Protein AF-A0A2E6TYJ3-F1 (afdb_monomer_lite)

Sequence (213 aa):
MNKKILSIDIDYCLDTHDMVEVFDLFIKALHGIKDKSRVALAQYHADILDMLNGIDGELDIYNVDLHHDIFYEKEASIAEVRAGIAGSSDWVLWSALNLNLNSYTWIKQPYSEEFSEEMVELFCEAYYKDRSYDIIDARNVLFTSKLAFTHDSEDFCIKQKPSIFVETRLNKEILSIDFDYLFVCLSPEYTPKENYFFYEICKSAYSTHFNIT

Secondary structure (DSSP, 8-state):
-PEEEEEEEGGG--SHHHHHHHHHHHHHHHHH---GGGEEEESSGGGHHHHHTT--SEEEEEEESSS--S--TTT--HHHHHTTB--TTTHHHHHHHHSEEEEEEEE--TTSPP--HHHHHHHHHHHHS-GGG----HHHHTTS-S-B----TT------PPEEEEESS--HHHHT---SEEEEE--TTTS-GGGHHHHHHHHHHHHHHTT--

Foldseek 3Di:
DAAEEEEEELLLDPDPVSLVLVVLLLLLQLLLEDDLLQEAEEAFQLVVLVNLVPDPDEYAYEYRDLAQLCDDPVPDDLLCLLQQQGGRNRVVVNCLFQHRYAAYEYAHAPNRDDDDVVSVVVSVCSVVDDPVSVDPPPVVSPPDGDTRDDDDPVRRDSPDDHHYHYHNHDDVVSSVDRHHHYYYHHNVVSHDPVSVVSSVVSVVSSCVSNVPD

pLDDT: mean 82.18, std 18.87, range [35.56, 98.69]

Radius of gyration: 17.13 Å; chains: 1; bounding box: 34×40×50 Å

Structure (mmCIF, N/CA/C/O backbone):
data_AF-A0A2E6TYJ3-F1
#
_entry.id   AF-A0A2E6TYJ3-F1
#
loop_
_atom_site.group_PDB
_atom_site.id
_atom_site.type_symbol
_atom_site.label_atom_id
_atom_site.label_alt_id
_atom_site.label_comp_id
_atom_site.label_asym_id
_atom_site.label_entity_id
_atom_site.label_seq_id
_atom_site.pdbx_PDB_ins_code
_atom_site.Cartn_x
_atom_site.Cartn_y
_atom_site.Cartn_z
_atom_site.occupancy
_atom_site.B_iso_or_equiv
_atom_site.auth_seq_id
_atom_site.auth_comp_id
_atom_site.auth_asym_id
_atom_site.auth_atom_id
_atom_site.pdbx_PDB_model_num
ATOM 1 N N . MET A 1 1 ? -15.677 11.957 -7.123 1.00 78.31 1 MET A N 1
ATOM 2 C CA . MET A 1 1 ? -14.675 12.232 -6.075 1.00 78.31 1 MET A CA 1
ATOM 3 C C . MET A 1 1 ? -13.884 10.957 -5.934 1.00 78.31 1 MET A C 1
ATOM 5 O O . MET A 1 1 ? -14.513 9.911 -5.792 1.00 78.31 1 MET A O 1
ATOM 9 N N . ASN A 1 2 ? -12.572 11.055 -6.074 1.00 91.44 2 ASN A N 1
ATOM 10 C CA . ASN A 1 2 ? -11.684 9.903 -6.130 1.00 91.44 2 ASN A CA 1
ATOM 11 C C . ASN A 1 2 ? -11.638 9.233 -4.761 1.00 91.44 2 ASN A C 1
ATOM 13 O O . ASN A 1 2 ? -11.753 9.911 -3.737 1.00 91.44 2 ASN A O 1
ATOM 17 N N . LYS A 1 3 ? -11.518 7.909 -4.760 1.00 96.69 3 LYS A N 1
ATOM 18 C CA . LYS A 1 3 ? -11.332 7.110 -3.556 1.00 96.69 3 LYS A CA 1
ATOM 19 C C . LYS A 1 3 ? -9.869 7.155 -3.175 1.00 96.69 3 LYS A C 1
ATOM 21 O O . LYS A 1 3 ? -9.025 6.823 -4.000 1.00 96.69 3 LYS A O 1
ATOM 26 N N . LYS A 1 4 ? -9.578 7.565 -1.945 1.00 98.19 4 LYS A N 1
ATOM 27 C CA . LYS A 1 4 ? -8.208 7.660 -1.439 1.00 98.19 4 LYS A CA 1
ATOM 28 C C . LYS A 1 4 ? -7.856 6.410 -0.655 1.00 98.19 4 LYS A C 1
ATOM 30 O O . LYS A 1 4 ? -8.502 6.113 0.353 1.00 98.19 4 LYS A O 1
ATOM 35 N N . ILE A 1 5 ? -6.839 5.698 -1.112 1.00 98.38 5 ILE A N 1
ATOM 36 C CA . ILE A 1 5 ? -6.380 4.445 -0.524 1.00 98.38 5 ILE A CA 1
ATOM 37 C C . ILE A 1 5 ? -5.003 4.671 0.075 1.00 98.38 5 ILE A C 1
ATOM 39 O O . ILE A 1 5 ? -4.100 5.136 -0.617 1.00 98.38 5 ILE A O 1
ATOM 43 N N . LEU A 1 6 ? -4.853 4.334 1.352 1.00 98.62 6 LEU A N 1
ATOM 44 C CA . LEU A 1 6 ? -3.555 4.256 2.005 1.00 98.62 6 LEU A CA 1
ATOM 45 C C . LEU A 1 6 ? -3.118 2.791 2.078 1.00 98.62 6 LEU A C 1
ATOM 47 O O . LEU A 1 6 ? -3.811 1.988 2.696 1.00 98.62 6 LEU A O 1
ATOM 51 N N . SER A 1 7 ? -1.982 2.469 1.468 1.00 98.50 7 SER A N 1
ATOM 52 C CA . SER A 1 7 ? -1.254 1.212 1.639 1.00 98.50 7 SER A CA 1
ATOM 53 C C . SER A 1 7 ? -0.025 1.464 2.508 1.00 98.50 7 SER A C 1
ATOM 55 O O . SER A 1 7 ? 0.666 2.470 2.326 1.00 98.50 7 SER A O 1
ATOM 57 N N . ILE A 1 8 ? 0.214 0.592 3.483 1.00 98.50 8 ILE A N 1
ATOM 58 C CA . ILE A 1 8 ? 1.376 0.636 4.373 1.00 98.50 8 ILE A CA 1
ATOM 59 C C . ILE A 1 8 ? 2.032 -0.741 4.366 1.00 98.50 8 ILE A C 1
ATOM 61 O O . ILE A 1 8 ? 1.420 -1.695 4.856 1.00 98.50 8 ILE A O 1
ATOM 65 N N . ASP A 1 9 ? 3.2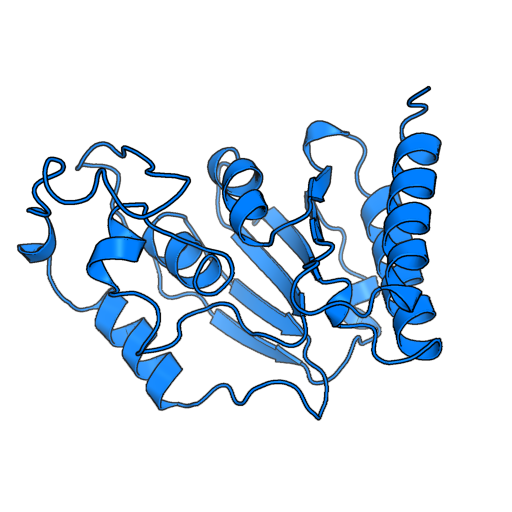79 -0.824 3.914 1.00 97.44 9 ASP A N 1
ATOM 66 C CA . ASP A 1 9 ? 4.149 -1.948 4.243 1.00 97.44 9 ASP A CA 1
ATOM 67 C C . ASP A 1 9 ? 4.846 -1.690 5.581 1.00 97.44 9 ASP A C 1
ATOM 69 O O . ASP A 1 9 ? 5.370 -0.608 5.857 1.00 97.44 9 ASP A O 1
ATOM 73 N N . ILE A 1 10 ? 4.834 -2.689 6.454 1.00 96.94 10 ILE A N 1
ATOM 74 C CA . ILE A 1 10 ? 5.551 -2.655 7.725 1.00 96.94 10 ILE A CA 1
ATOM 75 C C . ILE A 1 10 ? 7.069 -2.740 7.510 1.00 96.94 10 ILE A C 1
ATOM 77 O O . ILE A 1 10 ? 7.816 -2.242 8.360 1.00 96.94 10 ILE A O 1
ATOM 81 N N . ASP A 1 11 ? 7.531 -3.300 6.390 1.00 94.62 11 ASP A N 1
ATOM 82 C CA . ASP A 1 11 ? 8.955 -3.357 6.049 1.00 94.62 11 ASP A CA 1
ATOM 83 C C . ASP A 1 11 ? 9.581 -1.957 5.851 1.00 94.62 11 ASP A C 1
ATOM 85 O O . ASP A 1 11 ? 10.772 -1.778 6.112 1.00 94.62 11 ASP A O 1
ATOM 89 N N . TYR A 1 12 ? 8.758 -0.940 5.552 1.00 95.81 12 TYR A N 1
ATOM 90 C CA . TYR A 1 12 ? 9.123 0.479 5.525 1.00 95.81 12 TYR A CA 1
ATOM 91 C C . TYR A 1 12 ? 9.765 0.944 6.833 1.00 95.81 12 TYR A C 1
ATOM 93 O O . TYR A 1 12 ? 10.547 1.892 6.838 1.00 95.81 12 TYR A O 1
ATOM 101 N N . CYS A 1 13 ? 9.438 0.316 7.963 1.00 95.19 13 CYS A N 1
ATOM 102 C CA . CYS A 1 13 ? 9.929 0.728 9.270 1.00 95.19 13 CYS A CA 1
ATOM 103 C C . CYS A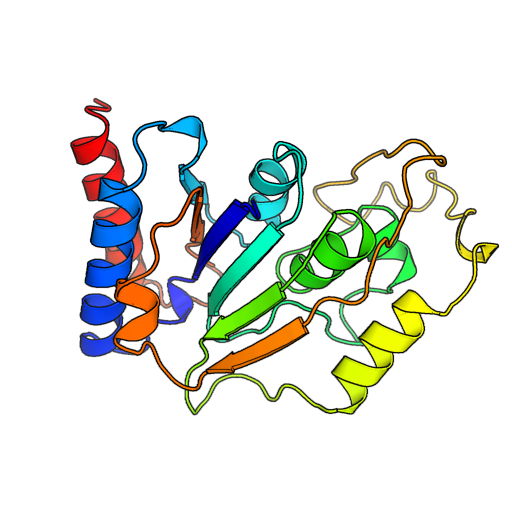 1 13 ? 11.329 0.163 9.554 1.00 95.19 13 CYS A C 1
ATOM 105 O O . CYS A 1 13 ? 11.467 -0.925 10.123 1.00 95.19 13 CYS A O 1
ATOM 107 N N . LEU A 1 14 ? 12.372 0.930 9.218 1.00 92.62 14 LEU A N 1
ATOM 108 C CA . LEU A 1 14 ? 13.768 0.531 9.432 1.00 92.62 14 LEU A CA 1
ATOM 109 C C . LEU A 1 14 ? 14.247 0.790 10.864 1.00 92.62 14 LEU A C 1
ATOM 111 O O . LEU A 1 14 ? 15.159 0.115 11.350 1.00 92.62 14 LEU A O 1
ATOM 115 N N . ASP A 1 15 ? 13.630 1.748 11.556 1.00 93.94 15 ASP A N 1
ATOM 116 C CA . ASP A 1 15 ? 13.901 2.029 12.959 1.00 93.94 15 ASP A CA 1
ATOM 117 C C . ASP A 1 15 ? 12.640 2.407 13.762 1.00 93.94 15 ASP A C 1
ATOM 119 O O . ASP A 1 15 ? 11.511 2.447 13.270 1.00 93.94 15 ASP A O 1
ATOM 123 N N . THR A 1 16 ? 12.822 2.665 15.059 1.00 95.19 16 THR A N 1
ATOM 124 C CA . THR A 1 16 ? 11.717 3.010 15.966 1.00 95.19 16 THR A CA 1
ATOM 125 C C . THR A 1 16 ? 11.052 4.347 15.647 1.00 95.19 16 THR A C 1
ATOM 127 O O . THR A 1 16 ? 9.901 4.558 16.022 1.00 95.19 16 THR A O 1
ATOM 130 N N . HIS A 1 17 ? 11.774 5.280 15.030 1.00 94.88 17 HIS A N 1
ATOM 131 C CA . HIS A 1 17 ? 11.219 6.568 14.644 1.00 94.88 17 HIS A CA 1
ATOM 132 C C . HIS A 1 17 ? 10.239 6.391 13.486 1.00 94.88 17 HIS A C 1
ATOM 134 O O . HIS A 1 17 ? 9.133 6.927 13.571 1.00 94.88 17 HIS A O 1
ATOM 140 N N . ASP A 1 18 ? 10.594 5.565 12.500 1.00 94.94 18 ASP A N 1
ATOM 141 C CA . ASP A 1 18 ? 9.699 5.190 11.403 1.00 94.94 18 ASP A CA 1
ATOM 142 C C . ASP A 1 18 ? 8.434 4.508 11.931 1.00 94.94 18 ASP A C 1
ATOM 144 O O . ASP A 1 18 ? 7.327 4.903 11.574 1.00 94.94 18 ASP A O 1
ATOM 148 N N . MET A 1 19 ? 8.580 3.557 12.865 1.00 97.12 19 MET A N 1
ATOM 149 C CA . MET A 1 19 ? 7.434 2.885 13.495 1.00 97.12 19 MET A CA 1
ATOM 150 C C . MET A 1 19 ? 6.471 3.879 14.150 1.00 97.12 19 MET A C 1
ATOM 152 O O . MET A 1 19 ? 5.258 3.731 14.039 1.00 97.12 19 MET A O 1
ATOM 156 N N . VAL A 1 20 ? 6.986 4.905 14.836 1.00 96.50 20 VAL A N 1
ATOM 157 C CA . VAL A 1 20 ? 6.142 5.928 15.474 1.00 96.50 20 VAL A CA 1
ATOM 158 C C . VAL A 1 20 ? 5.420 6.783 14.431 1.00 96.50 20 VAL A C 1
ATOM 160 O O . VAL A 1 20 ? 4.229 7.042 14.594 1.00 96.50 20 VAL A O 1
ATOM 163 N N . GLU A 1 21 ? 6.106 7.207 13.366 1.00 95.75 21 GLU A N 1
ATOM 164 C CA . GLU A 1 21 ? 5.506 8.015 12.294 1.00 95.75 21 GLU A CA 1
ATOM 165 C C . GLU A 1 21 ? 4.433 7.232 11.523 1.00 95.75 21 GLU A C 1
ATOM 167 O O . GLU A 1 21 ? 3.323 7.730 11.320 1.00 95.75 21 GLU A O 1
ATOM 172 N N . VAL A 1 22 ? 4.730 5.983 11.158 1.00 97.50 22 VAL A N 1
ATOM 173 C CA . VAL A 1 22 ? 3.789 5.081 10.484 1.00 97.50 22 VAL A CA 1
ATOM 174 C C . VAL A 1 22 ? 2.600 4.762 11.385 1.00 97.50 22 VAL A C 1
ATOM 176 O O . VAL A 1 22 ? 1.463 4.761 10.915 1.00 97.50 22 VAL A O 1
ATOM 179 N N . PHE A 1 23 ? 2.818 4.547 12.685 1.00 97.88 23 PHE A N 1
ATOM 180 C CA . PHE A 1 23 ? 1.722 4.280 13.614 1.00 97.88 23 PHE A CA 1
ATOM 181 C C . PHE A 1 23 ? 0.790 5.484 13.787 1.00 97.88 23 PHE A C 1
ATOM 183 O O . PHE A 1 23 ? -0.426 5.304 13.840 1.00 97.88 23 PHE A O 1
ATOM 190 N N . ASP A 1 24 ? 1.328 6.706 13.847 1.00 96.81 24 ASP A N 1
ATOM 191 C CA . ASP A 1 24 ? 0.511 7.925 13.910 1.00 96.81 24 ASP A CA 1
ATOM 192 C C . ASP A 1 24 ? -0.362 8.072 12.655 1.00 96.81 24 ASP A C 1
ATOM 194 O O . ASP A 1 24 ? -1.575 8.285 12.755 1.00 96.81 24 ASP A O 1
ATOM 198 N N . LEU A 1 25 ? 0.226 7.859 11.471 1.00 98.12 25 LEU A N 1
ATOM 199 C CA . LEU A 1 25 ? -0.511 7.841 10.208 1.00 98.12 25 LEU A CA 1
ATOM 200 C C . LEU A 1 25 ? -1.597 6.755 10.199 1.00 98.12 25 LEU A C 1
ATOM 202 O O . LEU A 1 25 ? -2.751 7.047 9.878 1.00 98.12 25 LEU A O 1
ATOM 206 N N . PHE A 1 26 ? -1.248 5.526 10.588 1.00 98.44 26 PHE A N 1
ATOM 207 C CA . PHE A 1 26 ? -2.169 4.395 10.666 1.00 98.44 26 PHE A CA 1
ATOM 208 C C . PHE A 1 26 ? -3.363 4.704 11.576 1.00 98.44 26 PHE A C 1
ATOM 210 O O . PHE A 1 26 ? -4.507 4.572 11.146 1.00 98.44 26 PHE A O 1
ATOM 217 N N . ILE A 1 27 ? -3.124 5.163 12.809 1.00 98.00 27 ILE A N 1
ATOM 218 C CA . ILE A 1 27 ? -4.194 5.489 13.764 1.00 98.00 27 ILE A CA 1
ATOM 219 C C . ILE A 1 27 ? -5.074 6.618 13.233 1.00 98.00 27 ILE A C 1
ATOM 221 O O . ILE A 1 27 ? -6.301 6.570 13.367 1.00 98.00 27 ILE A O 1
ATOM 225 N N . LYS A 1 28 ? -4.474 7.629 12.603 1.00 96.81 28 LYS A N 1
ATOM 226 C CA . LYS A 1 28 ? -5.225 8.735 12.017 1.00 96.81 28 LYS A CA 1
ATOM 227 C C . LYS A 1 28 ? -6.141 8.271 10.884 1.00 96.81 28 LYS A C 1
ATOM 229 O O . LYS A 1 28 ? -7.329 8.599 10.906 1.00 96.81 28 LYS A O 1
ATOM 234 N N . ALA A 1 29 ? -5.616 7.484 9.945 1.00 98.12 29 ALA A N 1
ATOM 235 C CA . ALA A 1 29 ? -6.394 6.910 8.851 1.00 98.12 29 ALA A CA 1
ATOM 236 C C . ALA A 1 29 ? -7.505 5.988 9.382 1.00 98.12 29 ALA A C 1
ATOM 238 O O . ALA A 1 29 ? -8.675 6.153 9.033 1.00 98.12 29 ALA A O 1
ATOM 239 N N . LEU A 1 30 ? -7.166 5.087 10.310 1.00 98.12 30 LEU A N 1
ATOM 240 C CA . LEU A 1 30 ? -8.100 4.158 10.943 1.00 98.12 30 LEU A CA 1
ATOM 241 C C . LEU A 1 30 ? -9.269 4.889 11.618 1.00 98.12 30 LEU A C 1
ATOM 243 O O . LEU A 1 30 ? -10.424 4.518 11.422 1.00 98.12 30 LEU A O 1
ATOM 247 N N . HIS A 1 31 ? -9.003 5.961 12.372 1.00 96.31 31 HIS A N 1
ATOM 248 C CA . HIS A 1 31 ? -10.052 6.752 13.023 1.00 96.31 31 HIS A CA 1
ATOM 249 C C . HIS A 1 31 ? -10.993 7.459 12.035 1.00 96.31 31 HIS A C 1
ATOM 251 O O . HIS A 1 31 ? -12.177 7.656 12.356 1.00 96.31 31 HIS A O 1
ATOM 257 N N . GLY A 1 32 ? -10.488 7.838 10.858 1.00 96.12 32 GLY A N 1
ATOM 258 C CA . GLY A 1 32 ? -11.284 8.403 9.767 1.00 96.12 32 GLY A CA 1
ATOM 259 C C . GLY A 1 32 ? -12.267 7.393 9.169 1.00 96.12 32 GLY A C 1
ATOM 260 O O . GLY A 1 32 ? -13.394 7.754 8.822 1.00 96.12 32 GLY A O 1
ATOM 261 N N . ILE A 1 33 ? -11.898 6.111 9.149 1.00 97.31 33 ILE A N 1
ATOM 262 C CA . ILE A 1 33 ? -12.683 5.038 8.537 1.00 97.31 33 ILE A CA 1
ATOM 263 C C . ILE A 1 33 ? -13.690 4.453 9.542 1.00 97.31 33 ILE A C 1
ATOM 265 O O . ILE A 1 33 ? -13.347 3.983 10.629 1.00 97.31 33 ILE A O 1
ATOM 269 N N . LYS A 1 34 ? -14.980 4.486 9.178 1.00 94.81 34 LYS A N 1
ATOM 270 C CA . LYS A 1 34 ? -16.089 3.986 10.021 1.00 94.81 34 LYS A CA 1
ATOM 271 C C . LYS A 1 34 ? -16.560 2.582 9.667 1.00 94.81 34 LYS A C 1
ATOM 273 O O . LYS A 1 34 ? -17.191 1.929 10.492 1.00 94.81 34 LYS A O 1
ATOM 278 N N . ASP A 1 35 ? -16.275 2.136 8.453 1.00 95.56 35 ASP A N 1
ATOM 279 C CA . ASP A 1 35 ? -16.680 0.832 7.953 1.00 95.56 35 ASP A CA 1
ATOM 280 C C . ASP A 1 35 ? -15.478 -0.111 7.959 1.00 95.56 35 ASP A C 1
ATOM 282 O O . ASP A 1 35 ? -14.507 0.110 7.237 1.00 95.56 35 ASP A O 1
ATOM 286 N N . LYS A 1 36 ? -15.556 -1.172 8.768 1.00 96.00 36 LYS A N 1
ATOM 287 C CA . LYS A 1 36 ? -14.481 -2.161 8.897 1.00 96.00 36 LYS A CA 1
ATOM 288 C C . LYS A 1 36 ? -14.139 -2.857 7.580 1.00 96.00 36 LYS A C 1
ATOM 290 O O . LYS A 1 36 ? -13.019 -3.317 7.429 1.00 96.00 36 LYS A O 1
ATOM 295 N N . SER A 1 37 ? -15.081 -2.944 6.634 1.00 95.00 37 SER A N 1
ATOM 296 C CA . SER A 1 37 ? -14.839 -3.581 5.331 1.00 95.00 37 SER A CA 1
ATOM 297 C C . SER A 1 37 ? -13.873 -2.791 4.445 1.00 95.00 37 SER A C 1
ATOM 299 O O . SER A 1 37 ? -13.398 -3.313 3.444 1.00 95.00 37 SER A O 1
ATOM 301 N N . ARG A 1 38 ? -13.555 -1.548 4.828 1.00 97.19 38 ARG A N 1
ATOM 302 C CA . ARG A 1 38 ? -12.604 -0.672 4.134 1.00 97.19 38 ARG A CA 1
ATOM 303 C C . ARG A 1 38 ? -11.206 -0.689 4.742 1.00 97.19 38 ARG A C 1
ATOM 305 O O . ARG A 1 38 ? -10.367 0.124 4.362 1.00 97.19 38 ARG A O 1
ATOM 312 N N . VAL A 1 39 ? -10.978 -1.564 5.719 1.00 98.19 39 VAL A N 1
ATOM 313 C CA . VAL A 1 39 ? -9.672 -1.763 6.336 1.00 98.19 39 VAL A CA 1
ATOM 314 C C . VAL A 1 39 ? -9.271 -3.220 6.166 1.00 98.19 39 VAL A C 1
ATOM 316 O O . VAL A 1 39 ? -9.997 -4.120 6.585 1.00 98.19 39 VAL A O 1
ATOM 319 N N . ALA A 1 40 ? -8.104 -3.446 5.580 1.00 97.50 40 ALA A N 1
ATOM 320 C CA . ALA A 1 40 ? -7.538 -4.767 5.376 1.00 97.50 40 ALA A CA 1
ATOM 321 C C . ALA A 1 40 ? -6.158 -4.850 6.037 1.00 97.50 40 ALA A C 1
ATOM 323 O O . ALA A 1 40 ? -5.317 -3.970 5.877 1.00 97.50 40 ALA A O 1
ATOM 324 N N . LEU A 1 41 ? -5.952 -5.916 6.809 1.00 97.81 41 LEU A N 1
ATOM 325 C CA . LEU A 1 41 ? -4.667 -6.265 7.408 1.00 97.81 41 LEU A CA 1
ATOM 326 C C . LEU A 1 41 ? -4.263 -7.616 6.829 1.00 97.81 41 LEU A C 1
ATOM 328 O O . LEU A 1 41 ? -4.974 -8.605 7.033 1.00 97.81 41 LEU A O 1
ATOM 332 N N . ALA A 1 42 ? -3.157 -7.649 6.099 1.00 96.69 42 ALA A N 1
ATOM 333 C CA . ALA A 1 42 ? -2.752 -8.795 5.306 1.00 96.69 42 ALA A CA 1
ATOM 334 C C . ALA A 1 42 ? -1.280 -9.163 5.516 1.00 96.69 42 ALA A C 1
ATOM 336 O O . ALA A 1 42 ? -0.498 -8.407 6.093 1.00 96.69 42 ALA A O 1
ATOM 337 N N . GLN A 1 43 ? -0.904 -10.370 5.091 1.00 94.81 43 GLN A N 1
ATOM 338 C CA . GLN A 1 43 ? 0.498 -10.787 5.166 1.00 94.81 43 GLN A CA 1
ATOM 339 C C . GLN A 1 43 ? 1.279 -10.392 3.918 1.00 94.81 43 GLN A C 1
ATOM 341 O O . GLN A 1 43 ? 2.466 -10.127 4.050 1.00 94.81 43 GLN A O 1
ATOM 346 N N . TYR A 1 44 ? 0.643 -10.349 2.748 1.00 93.38 44 TYR A N 1
ATOM 347 C CA . TYR A 1 44 ? 1.323 -10.129 1.474 1.00 93.38 44 TYR A CA 1
ATOM 348 C C . TYR A 1 44 ? 0.714 -8.942 0.725 1.00 93.38 44 TYR A C 1
ATOM 350 O O . TYR A 1 44 ? -0.499 -8.748 0.776 1.00 93.38 44 TYR A O 1
ATOM 358 N N . HIS A 1 45 ? 1.530 -8.180 -0.014 1.00 89.88 45 HIS A N 1
ATOM 359 C CA . HIS A 1 45 ? 1.045 -7.011 -0.757 1.00 89.88 45 HIS A CA 1
ATOM 360 C C . HIS A 1 45 ? -0.008 -7.362 -1.798 1.00 89.88 45 HIS A C 1
ATOM 362 O O . HIS A 1 45 ? -0.986 -6.635 -1.932 1.00 89.88 45 HIS A O 1
ATOM 368 N N . ALA A 1 46 ? 0.127 -8.512 -2.464 1.00 89.88 46 ALA A N 1
ATOM 369 C CA . ALA A 1 46 ? -0.861 -8.987 -3.433 1.00 89.88 46 ALA A CA 1
ATOM 370 C C . ALA A 1 46 ? -2.294 -9.072 -2.863 1.00 89.88 46 ALA A C 1
ATOM 372 O O . ALA A 1 46 ? -3.258 -8.956 -3.616 1.00 89.88 46 ALA A O 1
ATOM 373 N N . ASP A 1 47 ? -2.453 -9.217 -1.541 1.00 92.31 47 ASP A N 1
ATOM 374 C CA . ASP A 1 47 ? -3.763 -9.282 -0.885 1.00 92.31 47 ASP A CA 1
ATOM 375 C C . ASP A 1 47 ? -4.532 -7.941 -0.977 1.00 92.31 47 ASP A C 1
ATOM 377 O O . ASP A 1 47 ? -5.747 -7.905 -0.771 1.00 92.31 47 ASP A O 1
ATOM 381 N N . ILE A 1 48 ? -3.869 -6.825 -1.324 1.00 94.69 48 ILE A N 1
ATOM 382 C CA . ILE A 1 48 ? -4.537 -5.537 -1.574 1.00 94.69 48 ILE A CA 1
ATOM 383 C C . ILE A 1 48 ? -5.493 -5.610 -2.769 1.00 94.69 48 ILE A C 1
ATOM 385 O O . ILE A 1 48 ? -6.491 -4.886 -2.810 1.00 94.69 48 ILE A O 1
ATOM 389 N N . LEU A 1 49 ? -5.228 -6.506 -3.723 1.00 91.94 49 LEU A N 1
ATOM 390 C CA . LEU A 1 49 ? -6.022 -6.657 -4.940 1.00 91.94 49 LEU A CA 1
ATOM 391 C C . LEU A 1 49 ? -7.475 -7.035 -4.628 1.00 91.94 49 LEU A C 1
ATOM 393 O O . LEU A 1 49 ? -8.389 -6.496 -5.252 1.00 91.94 49 LEU A O 1
ATOM 397 N N . ASP A 1 50 ? -7.701 -7.867 -3.606 1.00 89.94 50 ASP A N 1
ATOM 398 C CA . ASP A 1 50 ? -9.045 -8.236 -3.146 1.00 89.94 50 ASP A CA 1
ATOM 399 C C . ASP A 1 50 ? -9.830 -7.017 -2.640 1.00 89.94 50 ASP A C 1
ATOM 401 O O . ASP A 1 50 ? -11.038 -6.907 -2.868 1.00 89.94 50 ASP A O 1
ATOM 405 N N . MET A 1 51 ? -9.148 -6.072 -1.980 1.00 93.12 51 MET A N 1
ATOM 406 C CA . MET A 1 51 ? -9.754 -4.817 -1.536 1.00 93.12 51 MET A CA 1
ATOM 407 C C . MET A 1 51 ? -10.057 -3.908 -2.728 1.00 93.12 51 MET A C 1
ATOM 409 O O . MET A 1 51 ? -11.165 -3.384 -2.824 1.00 93.12 51 MET A O 1
ATOM 413 N N . LEU A 1 52 ? -9.092 -3.716 -3.632 1.00 92.19 52 LEU A N 1
ATOM 414 C CA . LEU A 1 52 ? -9.208 -2.770 -4.746 1.00 92.19 52 LEU A CA 1
ATOM 415 C C . LEU A 1 52 ? -10.268 -3.187 -5.768 1.00 92.19 52 LEU A C 1
ATOM 417 O O . LEU A 1 52 ? -11.008 -2.334 -6.255 1.00 92.19 52 LEU A O 1
ATOM 421 N N . ASN A 1 53 ? -10.393 -4.485 -6.050 1.00 85.00 53 ASN A N 1
ATOM 422 C CA . ASN A 1 53 ? -11.360 -5.014 -7.015 1.00 85.00 53 ASN A CA 1
ATOM 423 C C . ASN A 1 53 ? -12.827 -4.773 -6.594 1.00 85.00 53 ASN A C 1
ATOM 425 O O . ASN A 1 53 ? -13.731 -4.798 -7.423 1.00 85.00 53 ASN A O 1
ATOM 429 N N . GLY A 1 54 ? -13.078 -4.515 -5.306 1.00 86.06 54 GLY A N 1
ATOM 430 C CA . GLY A 1 54 ? -14.401 -4.156 -4.788 1.00 86.06 54 GLY A CA 1
ATOM 431 C C . GLY A 1 54 ? -14.731 -2.659 -4.840 1.00 86.06 54 GLY A C 1
ATOM 432 O O . GLY A 1 54 ? -15.810 -2.268 -4.388 1.00 86.06 54 GLY A O 1
ATOM 433 N N . ILE A 1 55 ? -13.818 -1.804 -5.318 1.00 90.19 55 ILE A N 1
ATOM 434 C CA . ILE A 1 55 ? -13.971 -0.346 -5.262 1.00 90.19 55 ILE A CA 1
ATOM 435 C C . ILE A 1 55 ? -14.441 0.205 -6.608 1.00 90.19 55 ILE A C 1
ATOM 437 O O . ILE A 1 55 ? -13.689 0.280 -7.576 1.00 90.19 55 ILE A O 1
ATOM 441 N N . ASP A 1 56 ? -15.664 0.732 -6.621 1.00 88.19 56 ASP A N 1
ATOM 442 C CA . ASP A 1 56 ? -16.162 1.514 -7.748 1.00 88.19 56 ASP A CA 1
ATOM 443 C C . ASP A 1 56 ? -15.583 2.942 -7.755 1.00 88.19 56 ASP A C 1
ATOM 445 O O . ASP A 1 56 ? -15.635 3.669 -6.753 1.00 88.19 56 ASP A O 1
ATOM 449 N N . GLY A 1 57 ? -15.127 3.392 -8.928 1.00 87.88 57 GLY A N 1
ATOM 450 C CA . GLY A 1 57 ? -14.734 4.781 -9.190 1.00 87.88 57 GLY A CA 1
ATOM 451 C C . GLY A 1 57 ? -13.261 4.964 -9.548 1.00 87.88 57 GLY A C 1
ATOM 452 O O . GLY A 1 57 ? -12.590 4.019 -9.952 1.00 87.88 57 GLY A O 1
ATOM 453 N N . GLU A 1 58 ? -12.795 6.212 -9.469 1.00 92.31 58 GLU A N 1
ATOM 454 C CA . GLU A 1 58 ? -11.384 6.581 -9.644 1.00 92.31 58 GLU A CA 1
ATOM 455 C C . GLU A 1 58 ? -10.613 6.416 -8.336 1.00 92.31 58 GLU A C 1
ATOM 457 O O . GLU A 1 58 ? -11.145 6.730 -7.267 1.00 92.31 58 GLU A O 1
ATOM 462 N N . LEU A 1 59 ? -9.365 5.958 -8.429 1.00 94.88 59 LEU A N 1
ATOM 463 C CA . LEU A 1 59 ? -8.510 5.637 -7.287 1.00 94.88 59 LEU A CA 1
ATOM 464 C C . LEU A 1 59 ? -7.324 6.605 -7.196 1.00 94.88 59 LEU A C 1
ATOM 466 O O . LEU A 1 59 ? -6.622 6.823 -8.180 1.00 94.88 59 LEU A O 1
ATOM 470 N N . ASP A 1 60 ? -7.079 7.139 -6.005 1.00 97.12 60 ASP A N 1
ATOM 471 C CA . ASP A 1 60 ? -5.838 7.818 -5.630 1.00 97.12 60 ASP A CA 1
ATOM 472 C C . ASP A 1 60 ? -5.137 6.962 -4.572 1.00 97.12 60 ASP A C 1
ATOM 474 O O . ASP A 1 60 ? -5.635 6.815 -3.452 1.00 97.12 60 ASP A O 1
ATOM 478 N N . ILE A 1 61 ? -4.006 6.365 -4.934 1.00 97.44 61 ILE A N 1
ATOM 479 C CA . ILE A 1 61 ? -3.273 5.428 -4.081 1.00 97.44 61 ILE A CA 1
ATOM 480 C C . ILE A 1 61 ? -2.062 6.128 -3.471 1.00 97.44 61 ILE A C 1
ATOM 482 O O . ILE A 1 61 ? -1.295 6.787 -4.170 1.00 97.44 61 ILE A O 1
ATOM 486 N N . TYR A 1 62 ? -1.883 5.955 -2.166 1.00 98.19 62 TYR A N 1
ATOM 487 C CA . TYR A 1 62 ? -0.737 6.414 -1.393 1.00 98.19 62 TYR A CA 1
ATOM 488 C C . TYR A 1 62 ? -0.065 5.179 -0.797 1.00 98.19 62 TYR A C 1
ATOM 490 O O . TYR A 1 62 ? -0.676 4.514 0.037 1.00 98.19 62 TYR A O 1
ATOM 498 N N . ASN A 1 63 ? 1.147 4.852 -1.240 1.00 97.62 63 ASN A N 1
ATOM 499 C CA . ASN A 1 63 ? 1.878 3.662 -0.809 1.00 97.62 63 ASN A CA 1
ATOM 500 C C . ASN A 1 63 ? 3.083 4.053 0.049 1.00 97.62 63 ASN A C 1
ATOM 502 O O . ASN A 1 63 ? 3.974 4.750 -0.435 1.00 97.62 63 ASN A O 1
ATOM 506 N N . VAL A 1 64 ? 3.087 3.647 1.318 1.00 97.88 64 VAL A N 1
ATOM 507 C CA . VAL A 1 64 ? 4.206 3.826 2.255 1.00 97.88 64 VAL A CA 1
ATOM 508 C C . VAL A 1 64 ? 5.001 2.528 2.277 1.00 97.88 64 VAL A C 1
ATOM 510 O O . VAL A 1 64 ? 4.558 1.564 2.894 1.00 97.88 64 VAL A O 1
ATOM 513 N N . ASP A 1 65 ? 6.127 2.504 1.567 1.00 96.38 65 ASP A N 1
ATOM 514 C CA . ASP A 1 65 ? 6.792 1.253 1.181 1.00 96.38 65 ASP A CA 1
ATOM 515 C C . ASP A 1 65 ? 8.255 1.490 0.758 1.00 96.38 65 ASP A C 1
ATOM 517 O O . ASP A 1 65 ? 8.608 2.570 0.265 1.00 96.38 65 ASP A O 1
ATOM 521 N N . LEU A 1 66 ? 9.128 0.498 0.953 1.00 94.12 66 LEU A N 1
ATOM 522 C CA . LEU A 1 66 ? 10.485 0.506 0.399 1.00 94.12 66 LEU A CA 1
ATOM 523 C C . LEU A 1 66 ? 10.531 0.200 -1.099 1.00 94.12 66 LEU A C 1
ATOM 525 O O . LEU A 1 66 ? 11.511 0.583 -1.749 1.00 94.12 66 LEU A O 1
ATOM 529 N N . HIS A 1 67 ? 9.484 -0.430 -1.618 1.00 92.56 67 HIS A N 1
ATOM 530 C CA . HIS A 1 67 ? 9.315 -0.881 -2.989 1.00 92.56 67 HIS A CA 1
ATOM 531 C C . HIS A 1 67 ? 8.208 -0.065 -3.657 1.00 92.56 67 HIS A C 1
ATOM 533 O O . HIS A 1 67 ? 7.306 0.463 -3.007 1.00 92.56 67 HIS A O 1
ATOM 539 N N . HIS A 1 68 ? 8.299 0.125 -4.971 1.00 90.56 68 HIS A N 1
ATOM 540 C CA . HIS A 1 68 ? 7.262 0.863 -5.690 1.00 90.56 68 HIS A CA 1
ATOM 541 C C . HIS A 1 68 ? 6.140 -0.051 -6.192 1.00 90.56 68 HIS A C 1
ATOM 543 O O . HIS A 1 68 ? 5.097 0.480 -6.570 1.00 90.56 68 HIS A O 1
ATOM 549 N N . ASP A 1 69 ? 6.355 -1.371 -6.246 1.00 89.31 69 ASP A N 1
ATOM 550 C CA . ASP A 1 69 ? 5.384 -2.408 -6.640 1.00 89.31 69 ASP A CA 1
ATOM 551 C C . ASP A 1 69 ? 4.665 -2.164 -7.976 1.00 89.31 69 ASP A C 1
ATOM 553 O O . ASP A 1 69 ? 3.537 -2.599 -8.227 1.00 89.31 69 ASP A O 1
ATOM 557 N N . ILE A 1 70 ? 5.339 -1.425 -8.856 1.00 85.88 70 ILE A N 1
ATOM 558 C CA . ILE A 1 70 ? 4.867 -1.155 -10.214 1.00 85.88 70 ILE A CA 1
ATOM 559 C C . ILE A 1 70 ? 5.250 -2.339 -11.079 1.00 85.88 70 ILE A C 1
ATOM 561 O O . ILE A 1 70 ? 4.376 -3.025 -11.585 1.00 85.88 70 ILE A O 1
ATOM 565 N N . PHE A 1 71 ? 6.540 -2.560 -11.296 1.00 78.94 71 PHE A N 1
ATOM 566 C CA . PHE A 1 71 ? 6.989 -3.609 -12.193 1.00 78.94 71 PHE A CA 1
ATOM 567 C C . PHE A 1 71 ? 8.495 -3.798 -12.093 1.00 78.94 71 PHE A C 1
ATOM 569 O O . PHE A 1 71 ? 9.235 -2.817 -12.094 1.00 78.94 71 PHE A O 1
ATOM 576 N N . TYR A 1 72 ? 8.942 -5.049 -12.135 1.00 72.44 72 TYR A N 1
ATOM 577 C CA . TYR A 1 72 ? 10.353 -5.405 -12.195 1.00 72.44 72 TYR A CA 1
ATOM 578 C C . TYR A 1 72 ? 10.553 -6.335 -13.394 1.00 72.44 72 TYR A C 1
ATOM 580 O O . TYR A 1 72 ? 10.002 -7.432 -13.427 1.00 72.44 72 TYR A O 1
ATOM 588 N N . GLU A 1 73 ? 11.336 -5.909 -14.396 1.00 56.81 73 GLU A N 1
ATOM 589 C CA . GLU A 1 73 ? 11.440 -6.543 -15.733 1.00 56.81 73 GLU A CA 1
ATOM 590 C C . GLU A 1 73 ? 11.787 -8.046 -15.747 1.00 56.81 73 GLU A C 1
ATOM 592 O O . GLU A 1 73 ? 11.703 -8.699 -16.788 1.00 56.81 73 GLU A O 1
ATOM 597 N N . LYS A 1 74 ? 12.208 -8.612 -14.612 1.00 63.19 74 LYS A N 1
ATOM 598 C CA . LYS A 1 74 ? 12.576 -10.027 -14.471 1.00 63.19 74 LYS A CA 1
ATOM 599 C C . LYS A 1 74 ? 11.528 -10.877 -13.756 1.00 63.19 74 LYS A C 1
ATOM 601 O O . LYS A 1 74 ? 11.721 -12.089 -13.685 1.00 63.19 74 LYS A O 1
ATOM 606 N N . GLU A 1 75 ? 10.473 -10.272 -13.220 1.00 61.50 75 GLU A N 1
ATOM 607 C CA . GLU A 1 75 ? 9.557 -10.936 -12.287 1.00 61.50 75 GLU A CA 1
ATOM 608 C C . GLU A 1 75 ? 8.214 -11.309 -12.914 1.00 61.50 75 GLU A C 1
ATOM 610 O O . GLU A 1 75 ? 7.697 -12.385 -12.625 1.00 61.50 75 GLU A O 1
ATOM 615 N N . ALA A 1 76 ? 7.698 -10.493 -13.833 1.00 64.88 76 ALA A N 1
ATOM 616 C CA . ALA A 1 76 ? 6.458 -10.770 -14.552 1.00 64.88 76 ALA A CA 1
ATOM 617 C C . ALA A 1 76 ? 6.499 -10.167 -15.958 1.00 64.88 76 ALA A C 1
ATOM 619 O O . ALA A 1 76 ? 7.249 -9.229 -16.222 1.00 64.88 76 ALA A O 1
ATOM 620 N N . SER A 1 77 ? 5.691 -10.677 -16.887 1.00 74.19 77 SER A N 1
ATOM 621 C CA . SER A 1 77 ? 5.414 -9.967 -18.138 1.00 74.19 77 SER A CA 1
ATOM 622 C C . SER A 1 77 ? 4.170 -9.087 -17.999 1.00 74.19 77 SER A C 1
ATOM 624 O O . SER A 1 77 ? 3.190 -9.469 -17.368 1.00 74.19 77 SER A O 1
ATOM 626 N N . ILE A 1 78 ? 4.154 -7.927 -18.664 1.00 74.81 78 ILE A N 1
ATOM 627 C CA . ILE A 1 78 ? 2.979 -7.029 -18.700 1.00 74.81 78 ILE A CA 1
ATOM 628 C C . ILE A 1 78 ? 1.702 -7.779 -19.124 1.00 74.81 78 ILE A C 1
ATOM 630 O O . ILE A 1 78 ? 0.610 -7.484 -18.644 1.00 74.81 78 ILE A O 1
ATOM 634 N N . ALA A 1 79 ? 1.836 -8.758 -20.024 1.00 72.50 79 ALA A N 1
ATOM 635 C CA . ALA A 1 79 ? 0.729 -9.579 -20.497 1.00 72.50 79 ALA A CA 1
ATOM 636 C C . ALA A 1 79 ? 0.122 -10.436 -19.371 1.00 72.50 79 ALA A C 1
ATOM 638 O O . ALA A 1 79 ? -1.097 -10.493 -19.235 1.00 72.50 79 ALA A O 1
ATOM 639 N N . GLU A 1 80 ? 0.964 -11.063 -18.547 1.00 76.50 80 GLU A N 1
ATOM 640 C CA . GLU A 1 80 ? 0.544 -11.852 -17.384 1.00 76.50 80 GLU A CA 1
ATOM 641 C C . GLU A 1 80 ? -0.163 -10.977 -16.346 1.00 76.50 80 GLU A C 1
ATOM 643 O O . GLU A 1 80 ? -1.288 -11.294 -15.955 1.00 76.50 80 GLU A O 1
ATOM 648 N N . VAL A 1 81 ? 0.433 -9.833 -15.992 1.00 78.94 81 VAL A N 1
ATOM 649 C CA . VAL A 1 81 ? -0.165 -8.869 -15.055 1.00 78.94 81 VAL A CA 1
ATOM 650 C C . VAL A 1 81 ? -1.525 -8.406 -15.567 1.00 78.94 81 VAL A C 1
ATOM 652 O O . VAL A 1 81 ? -2.522 -8.458 -14.851 1.00 78.94 81 VAL A O 1
ATOM 655 N N . ARG A 1 82 ? -1.627 -8.039 -16.848 1.00 73.44 82 ARG A N 1
ATOM 656 C CA . ARG A 1 82 ? -2.908 -7.658 -17.457 1.00 73.44 82 ARG A CA 1
ATOM 657 C C . ARG A 1 82 ? -3.945 -8.783 -17.405 1.00 73.44 82 ARG A C 1
ATOM 659 O O . ARG A 1 82 ? -5.117 -8.506 -17.201 1.00 73.44 82 ARG A O 1
ATOM 666 N N . ALA A 1 83 ? -3.532 -10.039 -17.548 1.00 72.62 83 ALA A N 1
ATOM 667 C CA . ALA A 1 83 ? -4.419 -11.198 -17.461 1.00 72.62 83 ALA A CA 1
ATOM 668 C C . ALA A 1 83 ? -4.780 -11.608 -16.022 1.00 72.62 83 ALA A C 1
ATOM 670 O O . ALA A 1 83 ? -5.338 -12.685 -15.814 1.00 72.62 83 ALA A O 1
ATOM 671 N N . GLY A 1 84 ? -4.472 -10.770 -15.029 1.00 73.81 84 GLY A N 1
ATOM 672 C CA . GLY A 1 84 ? -4.818 -11.027 -13.638 1.00 73.81 84 GLY A CA 1
ATOM 673 C C . GLY A 1 84 ? -3.818 -11.907 -12.900 1.00 73.81 84 GLY A C 1
ATOM 674 O O . GLY A 1 84 ? -4.157 -12.419 -11.842 1.00 73.81 84 GLY A O 1
ATOM 675 N N . ILE A 1 85 ? -2.611 -12.094 -13.434 1.00 78.38 85 ILE A N 1
ATOM 676 C CA . ILE A 1 85 ? -1.502 -12.762 -12.749 1.00 78.38 85 ILE A CA 1
ATOM 677 C C . ILE A 1 85 ? -0.620 -11.663 -12.155 1.00 78.38 85 ILE A C 1
ATOM 679 O O . ILE A 1 85 ? 0.404 -11.305 -12.728 1.00 78.38 85 ILE A O 1
ATOM 683 N N . ALA A 1 86 ? -1.064 -11.098 -11.038 1.00 83.31 86 ALA A N 1
ATOM 684 C CA . ALA A 1 86 ? -0.322 -10.082 -10.302 1.00 83.31 86 ALA A CA 1
ATOM 685 C C . ALA A 1 86 ? 0.129 -10.628 -8.941 1.00 83.31 86 ALA A C 1
ATOM 687 O O . ALA A 1 86 ? -0.538 -11.476 -8.338 1.00 83.31 86 ALA A O 1
ATOM 688 N N . GLY A 1 87 ? 1.282 -10.169 -8.478 1.00 85.62 87 GLY A N 1
ATOM 689 C CA . GLY A 1 87 ? 1.899 -10.490 -7.202 1.00 85.62 87 GLY A CA 1
ATOM 690 C C . GLY A 1 87 ? 2.229 -9.238 -6.392 1.00 85.62 87 GLY A C 1
ATOM 691 O O . GLY A 1 87 ? 1.794 -8.129 -6.690 1.00 85.62 87 GLY A O 1
ATOM 692 N N . SER A 1 88 ? 3.010 -9.434 -5.329 1.00 88.12 88 SER A N 1
ATOM 693 C CA . SER A 1 88 ? 3.413 -8.345 -4.435 1.00 88.12 88 SER A CA 1
ATOM 694 C C . SER A 1 88 ? 4.230 -7.263 -5.139 1.00 88.12 88 SER A C 1
ATOM 696 O O . SER A 1 88 ? 4.184 -6.132 -4.700 1.00 88.12 88 SER A O 1
ATOM 698 N N . SER A 1 89 ? 4.934 -7.582 -6.224 1.00 87.88 89 SER A N 1
ATOM 699 C CA . SER A 1 89 ? 5.864 -6.662 -6.881 1.00 87.88 89 SER A CA 1
ATOM 700 C C . SER A 1 89 ? 5.289 -5.933 -8.107 1.00 87.88 89 SER A C 1
ATOM 702 O O . SER A 1 89 ? 5.979 -5.122 -8.729 1.00 87.88 89 SER A O 1
ATOM 704 N N . ASP A 1 90 ? 4.027 -6.189 -8.470 1.00 88.00 90 ASP A N 1
ATOM 705 C CA . ASP A 1 90 ? 3.384 -5.596 -9.655 1.00 88.00 90 ASP A CA 1
ATOM 706 C C . ASP A 1 90 ? 1.894 -5.236 -9.469 1.00 88.00 90 ASP A C 1
ATOM 708 O O . ASP A 1 90 ? 1.187 -4.916 -10.436 1.00 88.00 90 ASP A O 1
ATOM 712 N N . TRP A 1 91 ? 1.391 -5.228 -8.228 1.00 90.75 91 TRP A N 1
ATOM 713 C CA . TRP A 1 91 ? -0.014 -4.922 -7.942 1.00 90.75 91 TRP A CA 1
ATOM 714 C C . TRP A 1 91 ? -0.406 -3.490 -8.344 1.00 90.75 91 TRP A C 1
ATOM 716 O O . TRP A 1 91 ? -1.565 -3.240 -8.704 1.00 90.75 91 TRP A O 1
ATOM 726 N N . VAL A 1 92 ? 0.539 -2.539 -8.344 1.00 90.69 92 VAL A N 1
ATOM 727 C CA . VAL A 1 92 ? 0.290 -1.160 -8.798 1.00 90.69 92 VAL A CA 1
ATOM 728 C C . VAL A 1 92 ? 0.131 -1.124 -10.315 1.00 90.69 92 VAL A C 1
ATOM 730 O O . VAL A 1 92 ? -0.774 -0.449 -10.816 1.00 90.69 92 VAL A O 1
ATOM 733 N N . LEU A 1 93 ? 0.945 -1.882 -11.062 1.00 86.06 93 LEU A N 1
ATOM 734 C CA . LEU A 1 93 ? 0.755 -2.026 -12.507 1.00 86.06 93 LEU A CA 1
ATOM 735 C C . LEU A 1 93 ? -0.576 -2.705 -12.806 1.00 86.06 93 LEU A C 1
ATOM 737 O O . LEU A 1 93 ? -1.321 -2.205 -13.644 1.00 86.06 93 LEU A O 1
ATOM 741 N N . TRP A 1 94 ? -0.931 -3.776 -12.094 1.00 87.06 94 TRP A N 1
ATOM 742 C CA . TRP A 1 94 ? -2.246 -4.396 -12.255 1.00 87.06 94 TRP A CA 1
ATOM 743 C C . TRP A 1 94 ? -3.378 -3.388 -12.040 1.00 87.06 94 TRP A C 1
ATOM 745 O O . TRP A 1 94 ? -4.294 -3.304 -12.860 1.00 87.06 94 TRP A O 1
ATOM 755 N N . SER A 1 95 ? -3.282 -2.576 -10.986 1.00 87.81 95 SER A N 1
ATOM 756 C CA . SER A 1 95 ? -4.276 -1.550 -10.658 1.00 87.81 95 SER A CA 1
ATOM 757 C C . SER A 1 95 ? -4.375 -0.484 -11.746 1.00 87.81 95 SER A C 1
ATOM 759 O O . SER A 1 95 ? -5.469 -0.053 -12.096 1.00 87.81 95 SER A O 1
ATOM 761 N N . ALA A 1 96 ? -3.248 -0.078 -12.328 1.00 84.44 96 ALA A N 1
ATOM 762 C CA . ALA A 1 96 ? -3.230 0.853 -13.449 1.00 84.44 96 ALA A CA 1
ATOM 763 C C . ALA A 1 96 ? -3.830 0.275 -14.737 1.00 84.44 96 ALA A C 1
ATOM 765 O O . ALA A 1 96 ? -4.438 1.009 -15.516 1.00 84.44 96 ALA A O 1
ATOM 766 N N . LEU A 1 97 ? -3.622 -1.021 -14.983 1.00 79.62 97 LEU A N 1
ATOM 767 C CA . LEU A 1 97 ? -4.068 -1.686 -16.204 1.00 79.62 97 LEU A CA 1
ATOM 768 C C . LEU A 1 97 ? -5.551 -2.080 -16.157 1.00 79.62 97 LEU A C 1
ATOM 770 O O . LEU A 1 97 ? -6.199 -2.116 -17.203 1.00 79.62 97 LEU A O 1
ATOM 774 N N . ASN A 1 98 ? -6.076 -2.381 -14.967 1.00 79.88 98 ASN A N 1
ATOM 775 C CA . ASN A 1 98 ? -7.397 -2.993 -14.801 1.00 79.88 98 ASN A CA 1
ATOM 776 C C . ASN A 1 98 ? -8.402 -2.121 -14.035 1.00 79.88 98 ASN A C 1
ATOM 778 O O . ASN A 1 98 ? -9.603 -2.359 -14.139 1.00 79.88 98 ASN A O 1
ATOM 782 N N . LEU A 1 99 ? -7.953 -1.098 -13.299 1.00 85.62 99 LEU A N 1
ATOM 783 C CA . LEU A 1 99 ? -8.819 -0.193 -12.535 1.00 85.62 99 LEU A CA 1
ATOM 784 C C . LEU A 1 99 ? -8.686 1.258 -13.027 1.00 85.62 99 LEU A C 1
ATOM 786 O O . LEU A 1 99 ? -7.803 1.605 -13.810 1.00 85.62 99 LEU A O 1
ATOM 790 N N . ASN A 1 100 ? -9.561 2.154 -12.553 1.00 86.06 100 ASN A N 1
ATOM 791 C CA . ASN A 1 100 ? -9.468 3.583 -12.887 1.00 86.06 100 ASN A CA 1
ATOM 792 C C . ASN A 1 100 ? -8.471 4.296 -11.955 1.00 86.06 100 ASN A C 1
ATOM 794 O O . ASN A 1 100 ? -8.846 5.185 -11.187 1.00 86.06 100 ASN A O 1
ATOM 798 N N . LEU A 1 101 ? -7.199 3.898 -11.992 1.00 88.69 101 LEU A N 1
ATOM 799 C CA . LEU A 1 101 ? -6.153 4.570 -11.225 1.00 88.69 101 LEU A CA 1
ATOM 800 C C . LEU A 1 101 ? -5.948 5.997 -11.760 1.00 88.69 101 LEU A C 1
ATOM 802 O O . LEU A 1 101 ? -5.602 6.201 -12.922 1.00 88.69 101 LEU A O 1
ATOM 806 N N . ASN A 1 102 ? -6.194 6.997 -10.918 1.00 91.19 102 ASN A N 1
ATOM 807 C CA . ASN A 1 102 ? -5.996 8.410 -11.232 1.00 91.19 102 ASN A CA 1
ATOM 808 C C . ASN A 1 102 ? -4.616 8.899 -10.787 1.00 91.19 102 ASN A C 1
ATOM 810 O O . ASN A 1 102 ? -3.917 9.569 -11.553 1.00 91.19 102 ASN A O 1
ATOM 814 N N . SER A 1 103 ? -4.200 8.550 -9.571 1.00 93.31 103 SER A N 1
ATOM 815 C CA . SER A 1 103 ? -2.865 8.885 -9.084 1.00 93.31 103 SER A CA 1
ATOM 816 C C . SER A 1 103 ? -2.256 7.797 -8.210 1.00 93.31 103 SER A C 1
ATOM 818 O O . SER A 1 103 ? -2.963 7.054 -7.531 1.00 93.31 103 SER A O 1
ATOM 820 N N . TYR A 1 104 ? -0.928 7.723 -8.247 1.00 93.69 104 TYR A N 1
ATOM 821 C CA . TYR A 1 104 ? -0.104 6.875 -7.396 1.00 93.69 104 TYR A CA 1
ATOM 822 C C . TYR A 1 104 ? 0.977 7.735 -6.742 1.00 93.69 104 TYR A C 1
ATOM 824 O O . TYR A 1 104 ? 1.804 8.332 -7.429 1.00 93.69 104 TYR A O 1
ATOM 832 N N . THR A 1 105 ? 0.954 7.823 -5.417 1.00 95.44 105 THR A N 1
ATOM 833 C CA . THR A 1 105 ? 1.964 8.509 -4.613 1.00 95.44 105 THR A CA 1
ATOM 834 C C . THR A 1 105 ? 2.771 7.468 -3.860 1.00 95.44 105 THR A C 1
ATOM 836 O O . THR A 1 105 ? 2.250 6.834 -2.945 1.00 95.44 105 THR A O 1
ATOM 839 N N . TRP A 1 106 ? 4.040 7.314 -4.216 1.00 95.50 106 TRP A N 1
ATOM 840 C CA . TRP A 1 106 ? 4.969 6.452 -3.502 1.00 95.50 106 TRP A CA 1
ATOM 841 C C . TRP A 1 106 ? 5.729 7.256 -2.449 1.00 95.50 106 TRP A C 1
ATOM 843 O O . TRP A 1 106 ? 6.514 8.146 -2.784 1.00 95.50 106 TRP A O 1
ATOM 853 N N . ILE A 1 107 ? 5.485 6.961 -1.174 1.00 96.25 107 ILE A N 1
ATOM 854 C CA . ILE A 1 107 ? 6.241 7.508 -0.052 1.00 96.25 107 ILE A CA 1
ATOM 855 C C . ILE A 1 107 ? 7.325 6.507 0.324 1.00 96.25 107 ILE A C 1
ATOM 857 O O . ILE A 1 107 ? 7.074 5.519 1.011 1.00 96.25 107 ILE A O 1
ATOM 861 N N . LYS A 1 108 ? 8.537 6.809 -0.127 1.00 94.75 108 LYS A N 1
ATOM 862 C CA . LYS A 1 108 ? 9.710 5.955 -0.006 1.00 94.75 108 LYS A CA 1
ATOM 863 C C . LYS A 1 108 ? 10.671 6.466 1.061 1.00 94.75 108 LYS A C 1
ATOM 865 O O . LYS A 1 108 ? 10.568 7.600 1.521 1.00 94.75 108 LYS A O 1
ATOM 870 N N . GLN A 1 109 ? 11.668 5.659 1.390 1.00 92.31 109 GLN A N 1
ATOM 871 C CA . GLN A 1 109 ? 12.832 6.056 2.173 1.00 92.31 109 GLN A CA 1
ATOM 872 C C . GLN A 1 109 ? 14.031 6.449 1.280 1.00 92.31 109 GLN A C 1
ATOM 874 O O . GLN A 1 109 ? 14.087 6.116 0.088 1.00 92.31 109 GLN A O 1
ATOM 879 N N . PRO A 1 110 ? 15.056 7.138 1.828 1.00 88.12 110 PRO A N 1
ATOM 880 C CA . PRO A 1 110 ? 16.274 7.460 1.081 1.00 88.12 110 PRO A CA 1
ATOM 881 C C . PRO A 1 110 ? 16.978 6.245 0.459 1.00 88.12 110 PRO A C 1
ATOM 883 O O . PRO A 1 110 ? 17.580 6.390 -0.600 1.00 88.12 110 PRO A O 1
ATOM 886 N N . TYR A 1 111 ? 16.876 5.072 1.092 1.00 86.38 111 TYR A N 1
ATOM 887 C CA . TYR A 1 111 ? 17.497 3.819 0.641 1.00 86.38 111 TYR A CA 1
ATOM 888 C C . TYR A 1 111 ? 16.538 2.880 -0.100 1.00 86.38 111 TYR A C 1
ATOM 890 O O . TYR A 1 111 ? 16.931 1.764 -0.430 1.00 86.38 111 TYR A O 1
ATOM 898 N N . SER A 1 112 ? 15.301 3.318 -0.345 1.00 88.88 112 SER A N 1
ATOM 899 C CA . SER A 1 112 ? 14.358 2.603 -1.204 1.00 88.88 112 SER A CA 1
ATOM 900 C C . SER A 1 112 ? 14.889 2.468 -2.619 1.00 88.88 112 SER A C 1
ATOM 902 O O . SER A 1 112 ? 15.769 3.228 -3.037 1.00 88.88 112 SER A O 1
ATOM 904 N N . GLU A 1 113 ? 14.282 1.552 -3.362 1.00 82.81 113 GLU A N 1
ATOM 905 C CA . GLU A 1 113 ? 14.620 1.299 -4.754 1.00 82.81 113 GLU A CA 1
ATOM 906 C C . GLU A 1 113 ? 14.576 2.569 -5.619 1.00 82.81 113 GLU A C 1
ATOM 908 O O . GLU A 1 113 ? 13.986 3.606 -5.279 1.00 82.81 113 GLU A O 1
ATOM 913 N N . GLU A 1 114 ? 15.273 2.517 -6.749 1.00 80.06 114 GLU A N 1
ATOM 914 C CA . GLU A 1 114 ? 15.244 3.609 -7.711 1.00 80.06 114 GLU A CA 1
ATOM 915 C C . GLU A 1 114 ? 14.040 3.445 -8.627 1.00 80.06 114 GLU A C 1
ATOM 917 O O . GLU A 1 114 ? 13.880 2.415 -9.268 1.00 80.06 114 GLU A O 1
ATOM 922 N N . PHE A 1 115 ? 13.225 4.490 -8.736 1.00 76.00 115 PHE A N 1
ATOM 923 C CA . PHE A 1 115 ? 12.183 4.556 -9.750 1.00 76.00 115 PHE A CA 1
ATOM 924 C C . PHE A 1 115 ? 12.743 5.237 -11.003 1.00 76.00 115 PHE A C 1
ATOM 926 O O . PHE A 1 115 ? 12.850 6.465 -11.055 1.00 76.00 115 PHE A O 1
ATOM 933 N N . SER A 1 116 ? 13.185 4.433 -11.972 1.00 71.19 116 SER A N 1
ATOM 934 C CA . SER A 1 116 ? 13.850 4.904 -13.189 1.00 71.19 116 SER A CA 1
ATOM 935 C C . SER A 1 116 ? 12.869 5.478 -14.219 1.00 71.19 116 SER A C 1
ATOM 937 O O . SER A 1 116 ? 11.700 5.092 -14.293 1.00 71.19 116 SER A O 1
ATOM 939 N N . GLU A 1 117 ? 13.364 6.379 -15.074 1.00 66.62 117 GLU A N 1
ATOM 940 C CA . GLU A 1 117 ? 12.605 6.872 -16.234 1.00 66.62 117 GLU A CA 1
ATOM 941 C C . GLU A 1 117 ? 12.212 5.726 -17.181 1.00 66.62 117 GLU A C 1
ATOM 943 O O . GLU A 1 117 ? 11.107 5.735 -17.715 1.00 66.62 117 GLU A O 1
ATOM 948 N N . GLU A 1 118 ? 13.051 4.694 -17.309 1.00 64.75 118 GLU A N 1
ATOM 949 C CA . GLU A 1 118 ? 12.760 3.488 -18.098 1.00 64.75 118 GLU A CA 1
ATOM 950 C C . GLU A 1 118 ? 11.519 2.744 -17.581 1.00 64.75 118 GLU A C 1
ATOM 952 O O . GLU A 1 118 ? 10.718 2.258 -18.373 1.00 64.75 118 GLU A O 1
ATOM 957 N N . MET A 1 119 ? 11.289 2.705 -16.264 1.00 67.75 119 MET A N 1
ATOM 958 C CA . MET A 1 119 ? 10.068 2.116 -15.698 1.00 67.75 119 MET A CA 1
ATOM 959 C C . MET A 1 119 ? 8.827 2.963 -15.973 1.00 67.75 119 MET A C 1
ATOM 961 O O . MET A 1 119 ? 7.755 2.421 -16.251 1.00 67.75 119 MET A O 1
ATOM 965 N N . VAL A 1 120 ? 8.965 4.291 -15.975 1.00 66.88 120 VAL A N 1
ATOM 966 C CA . VAL A 1 120 ? 7.895 5.189 -16.434 1.00 66.88 120 VAL A CA 1
ATOM 967 C C . VAL A 1 120 ? 7.601 4.952 -17.915 1.00 66.88 120 VAL A C 1
ATOM 969 O O . VAL A 1 120 ? 6.435 4.942 -18.312 1.00 66.88 120 VAL A O 1
ATOM 972 N N . GLU A 1 121 ? 8.631 4.744 -18.734 1.00 66.38 121 GLU A N 1
ATOM 973 C CA . GLU A 1 121 ? 8.489 4.408 -20.148 1.00 66.38 121 GLU A CA 1
ATOM 974 C C . GLU A 1 121 ? 7.835 3.041 -20.345 1.00 66.38 121 GLU A C 1
ATOM 976 O O . GLU A 1 121 ? 6.867 2.976 -21.090 1.00 66.38 121 GLU A O 1
ATOM 981 N N . LEU A 1 122 ? 8.244 1.990 -19.629 1.00 65.81 122 LEU A N 1
ATOM 982 C CA . LEU A 1 122 ? 7.606 0.664 -19.645 1.00 65.81 122 LEU A CA 1
ATOM 983 C C . LEU A 1 122 ? 6.124 0.743 -19.288 1.00 65.81 122 LEU A C 1
ATOM 985 O O . LEU A 1 122 ? 5.285 0.149 -19.963 1.00 65.81 122 LEU A O 1
ATOM 989 N N . PHE A 1 123 ? 5.790 1.525 -18.265 1.00 66.06 123 PHE A N 1
ATOM 990 C CA . PHE A 1 123 ? 4.412 1.789 -17.879 1.00 66.06 123 PHE A CA 1
ATOM 991 C C . PHE A 1 123 ? 3.635 2.508 -18.997 1.00 66.06 123 PHE A C 1
ATOM 993 O O . PHE A 1 123 ? 2.487 2.171 -19.296 1.00 66.06 123 PHE A O 1
ATOM 1000 N N . CYS A 1 124 ? 4.269 3.467 -19.679 1.00 65.38 124 CYS A N 1
ATOM 1001 C CA . CYS A 1 124 ? 3.693 4.108 -20.862 1.00 65.38 124 CYS A CA 1
ATOM 1002 C C . CYS A 1 124 ? 3.584 3.143 -22.052 1.00 65.38 124 CYS A C 1
ATOM 1004 O O . CYS A 1 124 ? 2.607 3.184 -22.790 1.00 65.38 124 CYS A O 1
ATOM 1006 N N . GLU A 1 125 ? 4.556 2.268 -22.270 1.00 64.19 125 GLU A N 1
ATOM 1007 C CA . GLU A 1 125 ? 4.525 1.291 -23.351 1.00 64.19 125 GLU A CA 1
ATOM 1008 C C . GLU A 1 125 ? 3.438 0.245 -23.121 1.00 64.19 125 GLU A C 1
ATOM 1010 O O . GLU A 1 125 ? 2.728 -0.085 -24.066 1.00 64.19 125 GLU A O 1
ATOM 1015 N N . ALA A 1 126 ? 3.260 -0.229 -21.885 1.00 62.88 126 ALA A N 1
ATOM 1016 C CA . ALA A 1 126 ? 2.152 -1.093 -21.484 1.00 62.88 126 ALA A CA 1
ATOM 1017 C C . ALA A 1 126 ? 0.795 -0.443 -21.798 1.00 62.88 126 ALA A C 1
ATOM 1019 O O . ALA A 1 126 ? -0.126 -1.113 -22.259 1.00 62.88 126 ALA A O 1
ATOM 1020 N N . TYR A 1 127 ? 0.703 0.878 -21.613 1.00 59.06 127 TYR A N 1
ATOM 1021 C CA . TYR A 1 127 ? -0.463 1.686 -21.968 1.00 59.06 127 TYR A CA 1
ATOM 1022 C C . TYR A 1 127 ? -0.701 1.766 -23.491 1.00 59.06 127 TYR A C 1
ATOM 1024 O O . TYR A 1 127 ? -1.849 1.766 -23.934 1.00 59.06 127 TYR A O 1
ATOM 1032 N N . TYR A 1 128 ? 0.356 1.826 -24.313 1.00 57.53 128 TYR A N 1
ATOM 1033 C CA . TYR A 1 128 ? 0.243 2.001 -25.772 1.00 57.53 128 TYR A CA 1
ATOM 1034 C C . TYR A 1 128 ? 0.281 0.697 -26.594 1.00 57.53 128 TYR A C 1
ATOM 1036 O O . TYR A 1 128 ? -0.174 0.697 -27.743 1.00 57.53 128 TYR A O 1
ATOM 1044 N N . LYS A 1 129 ? 0.810 -0.412 -26.061 1.00 51.50 129 LYS A N 1
ATOM 1045 C CA . LYS A 1 129 ? 0.917 -1.699 -26.769 1.00 51.50 129 LYS A CA 1
ATOM 1046 C C . LYS A 1 129 ? -0.420 -2.456 -26.778 1.00 51.50 129 LYS A C 1
ATOM 1048 O O . LYS A 1 129 ? -0.726 -3.232 -25.885 1.00 51.50 129 LYS A O 1
ATOM 1053 N N . ASP A 1 130 ? -1.163 -2.178 -27.848 1.00 46.31 130 ASP A N 1
ATOM 1054 C CA . ASP A 1 130 ? -2.058 -3.009 -28.676 1.00 46.31 130 ASP A CA 1
ATOM 1055 C C . ASP A 1 130 ? -2.969 -4.089 -28.031 1.00 46.31 130 ASP A C 1
ATOM 1057 O O . ASP A 1 130 ? -2.591 -4.898 -27.184 1.00 46.31 130 ASP A O 1
ATOM 1061 N N . ARG A 1 131 ? -4.190 -4.189 -28.576 1.00 45.28 131 ARG A N 1
ATOM 1062 C CA . ARG A 1 131 ? -5.220 -5.216 -28.304 1.00 45.28 131 ARG A CA 1
ATOM 1063 C C . ARG A 1 131 ? -4.799 -6.633 -28.738 1.00 45.28 131 ARG A C 1
ATOM 1065 O O . ARG A 1 131 ? -5.566 -7.580 -28.658 1.00 45.28 131 ARG A O 1
ATOM 1072 N N . SER A 1 132 ? -3.578 -6.817 -29.233 1.00 42.16 132 SER A N 1
ATOM 1073 C CA . SER A 1 132 ? -3.074 -8.112 -29.702 1.00 42.16 132 SER A CA 1
ATOM 1074 C C . SER A 1 132 ? -2.682 -9.078 -28.579 1.00 42.16 132 SER A C 1
ATOM 1076 O O . SER A 1 132 ? -2.420 -10.245 -28.859 1.00 42.16 132 SER A O 1
ATOM 1078 N N . TYR A 1 133 ? -2.624 -8.617 -27.325 1.00 44.94 133 TYR A N 1
ATOM 1079 C CA . TYR A 1 133 ? -2.371 -9.474 -26.159 1.00 44.94 133 TYR A CA 1
ATOM 1080 C C . TYR A 1 133 ? -3.620 -10.233 -25.670 1.00 44.94 133 TYR A C 1
ATOM 1082 O O . TYR A 1 133 ? -3.517 -11.030 -24.744 1.00 44.94 133 TYR A O 1
ATOM 1090 N N . ASP A 1 134 ? -4.771 -10.062 -26.333 1.00 40.41 134 ASP A N 1
ATOM 1091 C CA . ASP A 1 134 ? -6.072 -10.643 -25.960 1.00 40.41 134 ASP A CA 1
ATOM 1092 C C . ASP A 1 134 ? -6.158 -12.185 -26.091 1.00 40.41 134 ASP A C 1
ATOM 1094 O O . ASP A 1 134 ? -7.205 -12.776 -25.833 1.00 40.41 134 ASP A O 1
ATOM 1098 N N . ILE A 1 135 ? -5.075 -12.876 -26.473 1.00 43.66 135 ILE A N 1
ATOM 1099 C CA . ILE A 1 135 ? -5.023 -14.346 -26.497 1.00 43.66 135 ILE A CA 1
ATOM 1100 C C . ILE A 1 135 ? -3.864 -14.834 -25.632 1.00 43.66 135 ILE A C 1
ATOM 1102 O O . ILE A 1 135 ? -2.865 -15.361 -26.122 1.00 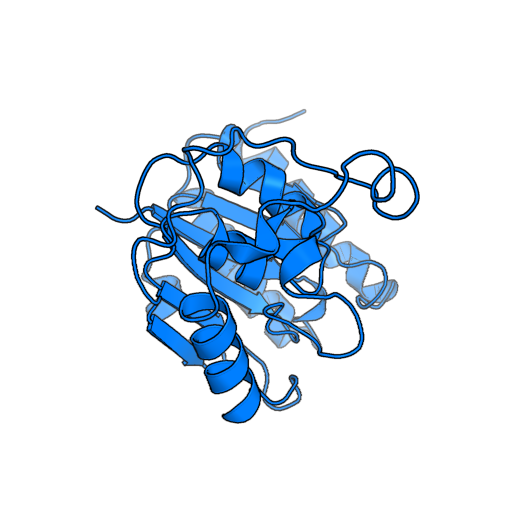43.66 135 ILE A O 1
ATOM 1106 N N . ILE A 1 136 ? -4.020 -14.701 -24.320 1.00 45.12 136 ILE A N 1
ATOM 1107 C CA . ILE A 1 136 ? -3.333 -15.603 -23.402 1.00 45.12 136 ILE A CA 1
ATOM 1108 C C . ILE A 1 136 ? -4.250 -16.811 -23.244 1.00 45.12 136 ILE A C 1
ATOM 1110 O O . ILE A 1 136 ? -5.344 -16.710 -22.693 1.00 45.12 136 ILE A O 1
ATOM 1114 N N . ASP A 1 137 ? -3.845 -17.951 -23.811 1.00 38.72 137 ASP A N 1
ATOM 1115 C CA . ASP A 1 137 ? -4.565 -19.211 -23.637 1.00 38.72 137 ASP A CA 1
ATOM 1116 C C . ASP A 1 137 ? -4.644 -19.503 -22.133 1.00 38.72 137 ASP A C 1
ATOM 1118 O O . ASP A 1 137 ? -3.656 -19.910 -21.517 1.00 38.72 137 ASP A O 1
ATOM 1122 N N . ALA A 1 138 ? -5.824 -19.287 -21.544 1.00 41.22 138 ALA A N 1
ATOM 1123 C CA . ALA A 1 138 ? -6.098 -19.504 -20.126 1.00 41.22 138 ALA A CA 1
ATOM 1124 C C . ALA A 1 138 ? -5.715 -20.923 -19.655 1.00 41.22 138 ALA A C 1
ATOM 1126 O O . ALA A 1 138 ? -5.552 -21.161 -18.461 1.00 41.22 138 ALA A O 1
ATOM 1127 N N . ARG A 1 139 ? -5.511 -21.874 -20.582 1.00 39.81 139 ARG A N 1
ATOM 1128 C CA . ARG A 1 139 ? -5.047 -23.237 -20.288 1.00 39.81 139 ARG A CA 1
ATOM 1129 C C . ARG A 1 139 ? -3.550 -23.336 -19.966 1.00 39.81 139 ARG A C 1
ATOM 1131 O O . ARG A 1 139 ? -3.162 -24.325 -19.355 1.00 39.81 139 ARG A O 1
ATOM 1138 N N . ASN A 1 140 ? -2.727 -22.348 -20.331 1.00 37.06 140 ASN A N 1
ATOM 1139 C CA . ASN A 1 140 ? -1.282 -22.335 -20.047 1.00 37.06 140 ASN A CA 1
ATOM 1140 C C . ASN A 1 140 ? -0.896 -21.503 -18.811 1.00 37.06 140 ASN A C 1
ATOM 1142 O O . ASN A 1 140 ? 0.187 -21.697 -18.272 1.00 37.06 140 ASN A O 1
ATOM 1146 N N . VAL A 1 141 ? -1.778 -20.615 -18.346 1.00 42.97 141 VAL A N 1
ATOM 1147 C CA . VAL A 1 141 ? -1.557 -19.724 -17.188 1.00 42.97 141 VAL A CA 1
ATOM 1148 C C . VAL A 1 141 ? -1.877 -20.386 -15.841 1.00 42.97 141 VAL A C 1
ATOM 1150 O O . VAL A 1 141 ? -1.379 -19.978 -14.796 1.00 42.97 141 VAL A O 1
ATOM 1153 N N . LEU A 1 142 ? -2.673 -21.456 -15.855 1.00 37.06 142 LEU A N 1
ATOM 1154 C CA . LEU A 1 142 ? -3.251 -22.106 -14.672 1.00 37.06 142 LEU A CA 1
ATOM 1155 C C . LEU A 1 142 ? -2.257 -22.780 -13.699 1.00 37.06 142 LEU A C 1
ATOM 1157 O O . LEU A 1 142 ? -2.702 -23.472 -12.786 1.00 37.06 142 LEU A O 1
ATOM 1161 N N . PHE A 1 143 ? -0.940 -22.619 -13.861 1.00 36.72 143 PHE A N 1
ATOM 1162 C CA . PHE A 1 143 ? 0.035 -23.415 -13.108 1.00 36.72 143 PHE A CA 1
ATOM 1163 C C . PHE A 1 143 ? 1.076 -22.657 -12.276 1.00 36.72 143 PHE A C 1
ATOM 1165 O O . PHE A 1 143 ? 1.860 -23.339 -11.613 1.00 36.72 143 PHE A O 1
ATOM 1172 N N . THR A 1 144 ? 1.094 -21.317 -12.215 1.00 35.56 144 THR A N 1
ATOM 1173 C CA . THR A 1 144 ? 2.204 -20.627 -11.512 1.00 35.56 144 THR A CA 1
ATOM 1174 C C . THR A 1 144 ? 1.895 -19.426 -10.611 1.00 35.56 144 THR A C 1
ATOM 1176 O O . THR A 1 144 ? 2.827 -18.979 -9.952 1.00 35.56 144 THR A O 1
ATOM 1179 N N . SER A 1 145 ? 0.657 -18.948 -10.433 1.00 37.06 145 SER A N 1
ATOM 1180 C CA . SER A 1 145 ? 0.379 -17.914 -9.410 1.00 37.06 145 SER A CA 1
ATOM 1181 C C . SER A 1 145 ? -0.870 -18.207 -8.574 1.00 37.06 145 SER A C 1
ATOM 1183 O O . SER A 1 145 ? -1.775 -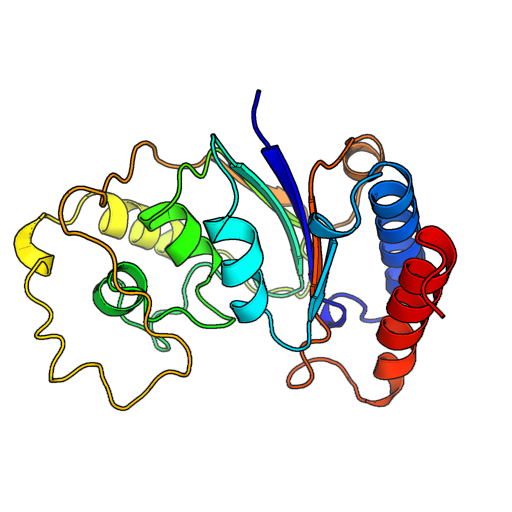18.930 -8.989 1.00 37.06 145 SER A O 1
ATOM 1185 N N . LYS A 1 146 ? -0.886 -17.692 -7.338 1.00 41.31 146 LYS A N 1
ATOM 1186 C CA . LYS A 1 146 ? -1.911 -17.971 -6.320 1.00 41.31 146 LYS A CA 1
ATOM 1187 C C . LYS A 1 146 ? -3.232 -17.216 -6.503 1.00 41.31 146 LYS A C 1
ATOM 1189 O O . LYS A 1 146 ? -4.161 -17.517 -5.763 1.00 41.31 146 LYS A O 1
ATOM 1194 N N . LEU A 1 147 ? -3.357 -16.304 -7.462 1.00 45.50 147 LEU A N 1
ATOM 1195 C CA . LEU A 1 147 ? -4.599 -15.581 -7.743 1.00 45.50 147 LEU A CA 1
ATOM 1196 C C . LEU A 1 147 ? -4.657 -15.328 -9.251 1.00 45.50 147 LEU A C 1
ATOM 1198 O O . LEU A 1 147 ? -3.924 -14.494 -9.762 1.00 45.50 147 LEU A O 1
ATOM 1202 N N . ALA A 1 148 ? -5.471 -16.100 -9.970 1.00 41.69 148 ALA A N 1
ATOM 1203 C CA . ALA A 1 148 ? -5.797 -15.822 -11.364 1.00 41.69 148 ALA A CA 1
ATOM 1204 C C . ALA A 1 148 ? -7.185 -15.175 -11.388 1.00 41.69 148 ALA A C 1
ATOM 1206 O O . ALA A 1 148 ? -8.183 -15.847 -11.111 1.00 41.69 148 ALA A O 1
ATOM 1207 N N . PHE A 1 149 ? -7.252 -13.875 -11.675 1.00 48.50 149 PHE A N 1
ATOM 1208 C CA . PHE A 1 149 ? -8.523 -13.164 -11.813 1.00 48.50 149 PHE A CA 1
ATOM 1209 C C . PHE A 1 149 ? -9.075 -13.360 -13.230 1.00 48.50 149 PHE A C 1
ATOM 1211 O O . PHE A 1 149 ? -8.438 -12.999 -14.215 1.00 48.50 149 PHE A O 1
ATOM 1218 N N . THR A 1 150 ? -10.265 -13.949 -13.359 1.00 43.94 150 THR A N 1
ATOM 1219 C CA . THR A 1 150 ? -10.964 -14.031 -14.649 1.00 43.94 150 THR A CA 1
ATOM 1220 C C . THR A 1 150 ? -11.768 -12.751 -14.869 1.00 43.94 150 THR A C 1
ATOM 122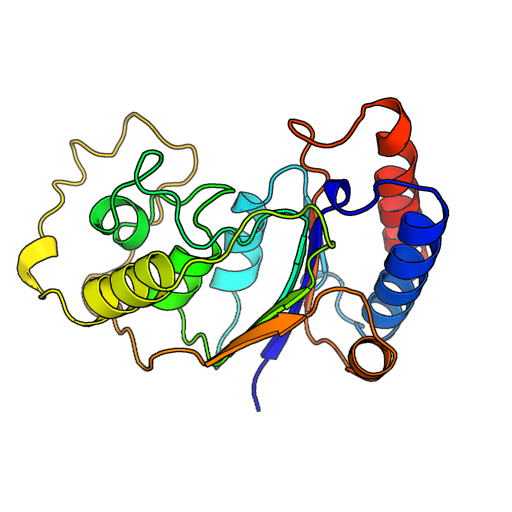2 O O . THR A 1 150 ? -12.763 -12.544 -14.175 1.00 43.94 150 THR A O 1
ATOM 1225 N N . HIS A 1 151 ? -11.363 -11.920 -15.828 1.00 45.31 151 HIS A N 1
ATOM 1226 C CA . HIS A 1 151 ? -12.133 -10.757 -16.280 1.00 45.31 151 HIS A CA 1
ATOM 1227 C C . HIS A 1 151 ? -12.790 -11.038 -17.639 1.00 45.31 151 HIS A C 1
ATOM 1229 O O . HIS A 1 151 ? -12.200 -11.714 -18.487 1.00 45.31 151 HIS A O 1
ATOM 1235 N N . ASP A 1 152 ? -14.001 -10.515 -17.854 1.00 44.62 152 ASP A N 1
ATOM 1236 C CA . ASP A 1 152 ? -14.644 -10.517 -19.169 1.00 44.62 152 ASP A CA 1
ATOM 1237 C C . ASP A 1 152 ? -13.908 -9.545 -20.110 1.00 44.62 152 ASP A C 1
ATOM 1239 O O . ASP A 1 152 ? -13.500 -8.451 -19.723 1.00 44.62 152 ASP A O 1
ATOM 1243 N N . SER A 1 153 ? -13.733 -9.939 -21.376 1.00 45.72 153 SER A N 1
ATOM 1244 C CA . SER A 1 153 ? -12.892 -9.234 -22.361 1.00 45.72 153 SER A CA 1
ATOM 1245 C C . SER A 1 153 ? -13.303 -7.784 -22.662 1.00 45.72 153 SER A C 1
ATOM 1247 O O . SER A 1 153 ? -12.534 -7.050 -23.279 1.00 45.72 153 SER A O 1
ATOM 1249 N N . GLU A 1 154 ? -14.511 -7.367 -22.275 1.00 42.66 154 GLU A N 1
ATOM 1250 C CA . GLU A 1 154 ? -15.032 -6.016 -22.524 1.00 42.66 154 GLU A CA 1
ATOM 1251 C C . GLU A 1 154 ? -14.656 -4.993 -21.430 1.00 42.66 154 GLU A C 1
ATOM 1253 O O . GLU A 1 154 ? -14.763 -3.791 -21.674 1.00 42.66 154 GLU A O 1
ATOM 1258 N N . ASP A 1 155 ? -14.131 -5.434 -20.279 1.00 47.16 155 ASP A N 1
ATOM 1259 C CA . ASP A 1 155 ? -13.802 -4.559 -19.140 1.00 47.16 155 ASP A CA 1
ATOM 1260 C C . ASP A 1 155 ? -12.353 -4.037 -19.139 1.00 47.16 155 ASP A C 1
ATOM 1262 O O . ASP A 1 155 ? -11.985 -3.205 -18.306 1.00 47.16 155 ASP A O 1
ATOM 1266 N N . PHE A 1 156 ? -11.527 -4.442 -20.111 1.00 46.28 156 PHE A N 1
ATOM 1267 C CA . PHE A 1 156 ? -10.137 -3.988 -20.234 1.00 46.28 156 PHE A CA 1
ATOM 1268 C C . PHE A 1 156 ? -10.053 -2.581 -20.821 1.00 46.28 156 PHE A C 1
ATOM 1270 O O . PHE A 1 156 ? -9.719 -2.367 -21.989 1.00 46.28 156 PHE A O 1
ATOM 1277 N N . CYS A 1 157 ? -10.360 -1.598 -19.988 1.00 44.12 157 CYS A N 1
ATOM 1278 C CA . CYS A 1 157 ? -10.216 -0.198 -20.324 1.00 44.12 157 CYS A CA 1
ATOM 1279 C C . CYS A 1 157 ? -9.164 0.419 -19.411 1.00 44.12 157 CYS A C 1
ATOM 1281 O O . CYS A 1 157 ? -9.483 0.873 -18.316 1.00 44.12 157 CYS A O 1
ATOM 1283 N N . ILE A 1 158 ? -7.930 0.532 -19.900 1.00 48.97 158 ILE A N 1
ATOM 1284 C CA . ILE A 1 158 ? -7.013 1.532 -19.357 1.00 48.97 158 ILE A CA 1
ATOM 1285 C C . ILE A 1 158 ? -7.596 2.894 -19.750 1.00 48.97 158 ILE A C 1
ATOM 1287 O O . ILE A 1 158 ? -7.495 3.312 -20.904 1.00 48.97 158 ILE A O 1
ATOM 1291 N N . LYS A 1 159 ? -8.316 3.547 -18.829 1.00 53.22 159 LYS A N 1
ATOM 1292 C CA . LYS A 1 159 ? -9.076 4.772 -19.143 1.00 53.22 159 LYS A CA 1
ATOM 1293 C C . LYS A 1 159 ? -8.205 6.029 -19.145 1.00 53.22 159 LYS A C 1
ATOM 1295 O O . LYS A 1 159 ? -8.549 6.980 -19.844 1.00 53.22 159 LYS A O 1
ATOM 1300 N N . GLN A 1 160 ? -7.092 6.035 -18.402 1.00 60.97 160 GLN A N 1
ATOM 1301 C CA . GLN A 1 160 ? -6.155 7.161 -18.320 1.00 60.97 160 GLN A CA 1
ATOM 1302 C C . GLN A 1 160 ? -4.777 6.741 -17.790 1.00 60.97 160 GLN A C 1
ATOM 1304 O O . GLN A 1 160 ? -4.673 5.799 -17.011 1.00 60.97 160 GLN A O 1
ATOM 1309 N N . LYS A 1 161 ? -3.720 7.464 -18.187 1.00 73.31 161 LYS A N 1
ATOM 1310 C CA . LYS A 1 161 ? -2.388 7.342 -17.576 1.00 73.31 161 LYS A CA 1
ATOM 1311 C C . LYS A 1 161 ? -2.418 8.007 -16.186 1.00 73.31 161 LYS A C 1
ATOM 1313 O O . LYS A 1 161 ? -2.633 9.221 -16.146 1.00 73.31 161 LYS A O 1
ATOM 1318 N N . PRO A 1 162 ? -2.186 7.283 -15.075 1.00 82.81 162 PRO A N 1
ATOM 1319 C CA . PRO A 1 162 ? -2.153 7.895 -13.753 1.00 82.81 162 PRO A CA 1
ATOM 1320 C C . PRO A 1 162 ? -0.982 8.863 -13.589 1.00 82.81 162 PRO A C 1
ATOM 1322 O O . PRO A 1 162 ? 0.093 8.696 -14.174 1.00 82.81 162 PRO A O 1
ATOM 1325 N N . SER A 1 163 ? -1.194 9.871 -12.748 1.00 88.12 163 SER A N 1
ATOM 1326 C CA . SER A 1 163 ? -0.115 10.742 -12.280 1.00 88.12 163 SER A CA 1
ATOM 1327 C C . SER A 1 163 ? 0.692 10.020 -11.204 1.00 88.12 163 SER A C 1
ATOM 1329 O O . SER A 1 163 ? 0.107 9.529 -10.240 1.00 88.12 163 SER A O 1
ATOM 1331 N N . ILE A 1 164 ? 2.015 9.957 -11.366 1.00 87.50 164 ILE A N 1
ATOM 1332 C CA . ILE A 1 164 ? 2.921 9.300 -10.416 1.00 87.50 164 ILE A CA 1
ATOM 1333 C C . ILE A 1 164 ? 3.702 10.367 -9.649 1.00 87.50 164 ILE A C 1
ATOM 1335 O O . ILE A 1 164 ? 4.316 11.247 -10.257 1.00 87.50 164 ILE A O 1
ATOM 1339 N N . PHE A 1 165 ? 3.683 10.270 -8.324 1.00 90.81 165 PHE A N 1
ATOM 1340 C CA . PHE A 1 165 ? 4.401 11.143 -7.403 1.00 90.81 165 PHE A CA 1
ATOM 1341 C C . PHE A 1 165 ? 5.336 10.306 -6.535 1.00 90.81 165 PHE A C 1
ATOM 1343 O O . PHE A 1 165 ? 4.994 9.191 -6.147 1.00 90.81 165 PHE A O 1
ATOM 1350 N N . VAL A 1 166 ? 6.509 10.854 -6.221 1.00 90.88 166 VAL A N 1
ATOM 1351 C CA . VAL A 1 166 ? 7.490 10.210 -5.346 1.00 90.88 166 VAL A CA 1
ATOM 1352 C C . VAL A 1 166 ? 7.853 11.176 -4.230 1.00 90.88 166 VAL A C 1
ATOM 1354 O O . VAL A 1 166 ? 8.357 12.268 -4.483 1.00 90.88 166 VAL A O 1
ATOM 1357 N N . GLU A 1 167 ? 7.620 10.747 -2.999 1.00 92.12 167 GLU A N 1
ATOM 1358 C CA . GLU A 1 167 ? 7.965 11.458 -1.775 1.00 92.12 167 GLU A CA 1
ATOM 1359 C C . GLU A 1 167 ? 9.067 10.685 -1.055 1.00 92.12 167 GLU A C 1
ATOM 1361 O O . GLU A 1 167 ? 9.019 9.464 -0.959 1.00 92.12 167 GLU A O 1
ATOM 1366 N N . THR A 1 168 ? 10.074 11.375 -0.522 1.00 88.69 168 THR A N 1
ATOM 1367 C CA . THR A 1 168 ? 11.221 10.713 0.133 1.00 88.69 168 THR A CA 1
ATOM 1368 C C . THR A 1 168 ? 11.022 10.461 1.626 1.00 88.69 168 THR A C 1
ATOM 1370 O O . THR A 1 168 ? 11.963 10.018 2.290 1.00 88.69 168 THR A O 1
ATOM 1373 N N . ARG A 1 169 ? 9.866 10.858 2.176 1.00 88.75 169 ARG A N 1
ATOM 1374 C CA . ARG A 1 169 ? 9.478 10.637 3.572 1.00 88.75 169 ARG A CA 1
ATOM 1375 C C . ARG A 1 169 ? 8.006 10.977 3.808 1.00 88.75 169 ARG A C 1
ATOM 1377 O O . ARG A 1 169 ? 7.452 11.844 3.135 1.00 88.75 169 ARG A O 1
ATOM 1384 N N . LEU A 1 170 ? 7.421 10.391 4.852 1.00 89.56 170 LEU A N 1
ATOM 1385 C CA . LEU A 1 170 ? 6.179 10.867 5.462 1.00 89.56 170 LEU A CA 1
ATOM 1386 C C . LEU A 1 170 ? 6.278 12.359 5.822 1.00 89.56 170 LEU A C 1
ATOM 1388 O O . LEU A 1 170 ? 7.119 12.780 6.617 1.00 89.56 170 LEU A O 1
ATOM 1392 N N . ASN A 1 171 ? 5.406 13.172 5.228 1.00 86.62 171 ASN A N 1
ATOM 1393 C CA . ASN A 1 171 ? 5.334 14.611 5.472 1.00 86.62 171 ASN A CA 1
ATOM 1394 C C . ASN A 1 171 ? 4.036 14.972 6.223 1.00 86.62 171 ASN A C 1
ATOM 1396 O O . ASN A 1 171 ? 3.166 14.140 6.448 1.00 86.62 171 ASN A O 1
ATOM 1400 N N . LYS A 1 172 ? 3.868 16.227 6.652 1.00 85.69 172 LYS A N 1
ATOM 1401 C CA . LYS A 1 172 ? 2.653 16.621 7.398 1.00 85.69 172 LYS A CA 1
ATOM 1402 C C . LYS A 1 172 ? 1.390 16.658 6.535 1.00 85.69 172 LYS A C 1
ATOM 1404 O O . LYS A 1 172 ? 0.288 16.645 7.080 1.00 85.69 172 LYS A O 1
ATOM 1409 N N . GLU A 1 173 ? 1.543 16.739 5.218 1.00 89.62 173 GLU A N 1
ATOM 1410 C CA . GLU A 1 173 ? 0.427 16.834 4.283 1.00 89.62 173 GLU A CA 1
ATOM 1411 C C . GLU A 1 173 ? -0.286 15.491 4.166 1.00 89.62 173 GLU A C 1
ATOM 1413 O O . GLU A 1 173 ? -1.514 15.479 4.222 1.00 89.62 173 GLU A O 1
ATOM 1418 N N . ILE A 1 174 ? 0.443 14.366 4.153 1.00 91.38 174 ILE A N 1
ATOM 1419 C CA . ILE A 1 174 ? -0.180 13.031 4.135 1.00 91.38 174 ILE A CA 1
ATOM 1420 C C . ILE A 1 174 ? -1.066 12.803 5.359 1.00 91.38 174 ILE A C 1
ATOM 1422 O O . ILE A 1 174 ? -2.169 12.276 5.247 1.00 91.38 174 ILE A O 1
ATOM 1426 N N . LEU A 1 175 ? -0.640 13.300 6.524 1.00 89.69 175 LEU A N 1
ATOM 1427 C CA . LEU A 1 175 ? -1.445 13.227 7.734 1.00 89.69 175 LEU A CA 1
ATOM 1428 C C . LEU A 1 175 ? -2.739 14.026 7.569 1.00 89.69 175 LEU A C 1
ATOM 1430 O O . LEU A 1 175 ? -3.721 13.707 8.216 1.00 89.69 175 LEU A O 1
ATOM 1434 N N . SER A 1 176 ? -2.791 15.082 6.761 1.00 91.62 176 SER A N 1
ATOM 1435 C CA . SER A 1 176 ? -4.015 15.877 6.574 1.00 91.62 176 SER A CA 1
ATOM 1436 C C . SER A 1 176 ? -5.047 15.239 5.637 1.00 91.62 176 SER A C 1
ATOM 1438 O O . SER A 1 176 ? -6.132 15.795 5.471 1.00 91.62 176 SER A O 1
ATOM 1440 N N . ILE A 1 177 ? -4.730 14.089 5.040 1.00 95.50 177 ILE A N 1
ATOM 1441 C CA . ILE A 1 177 ? -5.608 13.391 4.106 1.00 95.50 177 ILE A CA 1
ATOM 1442 C C . ILE A 1 177 ? -6.626 12.536 4.868 1.00 95.50 177 ILE A C 1
ATOM 1444 O O . ILE A 1 177 ? -6.267 11.687 5.681 1.00 95.50 177 ILE A O 1
ATOM 1448 N N . ASP A 1 178 ? -7.905 12.730 4.550 1.00 96.25 178 ASP A N 1
ATOM 1449 C CA . ASP A 1 178 ? -8.970 11.802 4.930 1.00 96.25 178 ASP A CA 1
ATOM 1450 C C . ASP A 1 178 ? -9.001 10.637 3.930 1.00 96.25 178 ASP A C 1
ATOM 1452 O O . ASP A 1 178 ? -9.388 10.820 2.772 1.00 96.25 178 ASP A O 1
ATOM 1456 N N . PHE A 1 179 ? -8.556 9.458 4.368 1.00 98.06 179 PHE A N 1
ATOM 1457 C CA . PHE A 1 179 ? -8.529 8.242 3.553 1.00 98.06 179 PHE A CA 1
ATOM 1458 C C . PHE A 1 179 ? -9.873 7.506 3.582 1.00 98.06 179 PHE A C 1
ATOM 1460 O O . PHE A 1 179 ? -10.530 7.414 4.620 1.00 98.06 179 PHE A O 1
ATOM 1467 N N . ASP A 1 180 ? -10.270 6.957 2.433 1.00 98.12 180 ASP A N 1
ATOM 1468 C CA . ASP A 1 180 ? -11.480 6.143 2.298 1.00 98.12 180 ASP A CA 1
ATOM 1469 C C . ASP A 1 180 ? -11.227 4.675 2.662 1.00 98.12 180 ASP A C 1
ATOM 1471 O O . ASP A 1 180 ? -12.133 4.018 3.185 1.00 98.12 180 ASP A O 1
ATOM 1475 N N . TYR A 1 181 ? -10.017 4.184 2.367 1.00 98.56 181 TYR A N 1
ATOM 1476 C CA . TYR A 1 181 ? -9.579 2.801 2.553 1.00 98.56 181 TYR A CA 1
ATOM 1477 C C . TYR A 1 181 ? -8.170 2.744 3.149 1.00 98.56 181 TYR A C 1
ATOM 1479 O O . TYR A 1 181 ? -7.341 3.620 2.888 1.00 98.56 181 TYR A O 1
ATOM 1487 N N . LEU A 1 182 ? -7.907 1.693 3.923 1.00 98.69 182 LEU A N 1
ATOM 1488 C CA . LEU A 1 182 ? -6.626 1.436 4.574 1.00 98.69 182 LEU A CA 1
ATOM 1489 C C . LEU A 1 182 ? -6.222 -0.027 4.386 1.00 98.69 182 LEU A C 1
ATOM 1491 O O . LEU A 1 182 ? -6.948 -0.933 4.786 1.00 98.69 182 LEU A O 1
ATOM 1495 N N . PHE A 1 183 ? -5.038 -0.244 3.841 1.00 98.62 183 PHE A N 1
ATOM 1496 C CA . PHE A 1 183 ? -4.398 -1.541 3.727 1.00 98.62 183 PHE A CA 1
ATOM 1497 C C . PHE A 1 183 ? -3.077 -1.524 4.500 1.00 98.62 183 PHE A C 1
ATOM 1499 O O . PHE A 1 183 ? -2.313 -0.566 4.395 1.00 98.62 183 PHE A O 1
ATOM 1506 N N . VAL A 1 184 ? -2.819 -2.562 5.294 1.00 98.44 184 VAL A N 1
ATOM 1507 C CA . VAL A 1 184 ? -1.542 -2.745 5.997 1.00 98.44 184 VAL A CA 1
ATOM 1508 C C . VAL A 1 184 ? -1.018 -4.149 5.729 1.00 98.44 184 VAL A C 1
ATOM 1510 O O . VAL A 1 184 ? -1.714 -5.131 6.010 1.00 98.44 184 VAL A O 1
ATOM 1513 N N . CYS A 1 185 ? 0.212 -4.234 5.236 1.00 97.62 185 CYS A N 1
ATOM 1514 C CA . CYS A 1 185 ? 0.911 -5.470 4.919 1.00 97.62 185 CYS A CA 1
ATOM 1515 C C . CYS A 1 185 ? 2.007 -5.772 5.943 1.00 97.62 185 CYS A C 1
ATOM 1517 O O . CYS A 1 185 ? 2.696 -4.868 6.398 1.00 97.62 185 CYS A O 1
ATOM 1519 N N . LEU A 1 186 ? 2.196 -7.045 6.296 1.00 96.81 186 LEU A N 1
ATOM 1520 C CA . LEU A 1 186 ? 3.365 -7.475 7.071 1.00 96.81 186 LEU A C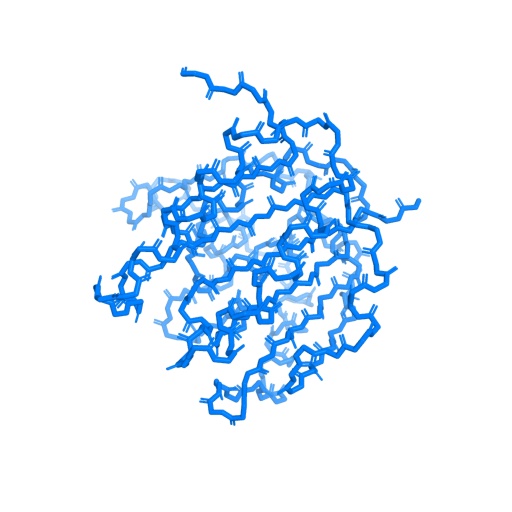A 1
ATOM 1521 C C . LEU A 1 186 ? 4.619 -7.664 6.205 1.00 96.81 186 LEU A C 1
ATOM 1523 O O . LEU A 1 186 ? 5.717 -7.483 6.722 1.00 96.81 186 LEU A O 1
ATOM 1527 N N . SER A 1 187 ? 4.470 -8.150 4.971 1.00 94.38 187 SER A N 1
ATOM 1528 C CA . SER A 1 187 ? 5.570 -8.549 4.081 1.00 94.38 187 SER A CA 1
ATOM 1529 C C . SER A 1 187 ? 6.614 -9.431 4.782 1.00 94.38 187 SER A C 1
ATOM 1531 O O . SER A 1 187 ? 7.765 -9.034 4.970 1.00 94.38 187 SER A O 1
ATOM 1533 N N . PRO A 1 188 ? 6.252 -10.659 5.212 1.00 93.69 188 PRO A N 1
ATOM 1534 C CA . PRO A 1 188 ? 7.094 -11.498 6.070 1.00 93.69 188 PRO A CA 1
ATOM 1535 C C . PRO A 1 188 ? 8.440 -11.891 5.443 1.00 93.69 188 PRO A C 1
ATOM 1537 O O . PRO A 1 188 ? 9.332 -12.344 6.161 1.00 93.69 188 PRO A O 1
ATOM 1540 N N . GLU A 1 189 ? 8.565 -11.754 4.124 1.00 90.38 189 GLU A N 1
ATOM 1541 C CA . GLU A 1 189 ? 9.775 -12.018 3.343 1.00 90.38 189 GLU A CA 1
ATOM 1542 C C . GLU A 1 189 ? 10.826 -10.906 3.495 1.00 90.38 189 GLU A C 1
ATOM 1544 O O . GLU A 1 189 ? 12.021 -11.199 3.428 1.00 90.38 189 GLU A O 1
ATOM 1549 N N . TYR A 1 190 ? 10.389 -9.674 3.777 1.00 90.88 190 TYR A N 1
ATOM 1550 C CA . TYR A 1 190 ? 11.233 -8.478 3.864 1.00 90.88 190 TYR A CA 1
ATOM 1551 C C . TYR A 1 190 ? 11.326 -7.933 5.293 1.00 90.88 190 TYR A C 1
ATOM 1553 O O . TYR A 1 190 ? 12.399 -7.516 5.735 1.00 90.88 190 TYR A O 1
ATOM 1561 N N . THR A 1 191 ? 10.242 -8.022 6.066 1.00 93.31 191 THR A N 1
ATOM 1562 C CA . THR A 1 191 ? 10.201 -7.525 7.443 1.00 93.31 191 THR A CA 1
ATOM 1563 C C . THR A 1 191 ? 11.060 -8.388 8.378 1.00 93.31 191 THR A C 1
ATOM 1565 O O . THR A 1 191 ? 10.835 -9.601 8.493 1.00 93.31 191 THR A O 1
ATOM 1568 N N . PRO A 1 192 ? 12.010 -7.797 9.132 1.00 92.81 192 PRO A N 1
ATOM 1569 C CA . PRO A 1 192 ? 12.739 -8.508 10.178 1.00 92.81 192 PRO A CA 1
ATOM 1570 C C . PRO A 1 192 ? 11.782 -9.107 11.215 1.00 92.81 192 PRO A C 1
ATOM 1572 O O . PRO A 1 192 ? 10.834 -8.458 11.659 1.00 92.81 192 PRO A O 1
ATOM 1575 N N . LYS A 1 193 ? 12.020 -10.350 11.649 1.00 94.38 193 LYS A N 1
ATOM 1576 C CA . LYS A 1 193 ? 11.102 -11.063 12.564 1.00 94.38 193 LYS A CA 1
ATOM 1577 C C . LYS A 1 193 ? 10.928 -10.348 13.898 1.00 94.38 193 LYS A C 1
ATOM 1579 O O . LYS A 1 193 ? 9.859 -10.398 14.501 1.00 94.38 193 LYS A O 1
ATOM 1584 N N . GLU A 1 194 ? 11.979 -9.687 14.359 1.00 92.75 194 GLU A N 1
ATOM 1585 C CA . GLU A 1 194 ? 11.972 -8.829 15.533 1.00 92.75 194 GLU A CA 1
ATOM 1586 C C . GLU A 1 194 ? 11.026 -7.638 15.400 1.00 92.75 194 GLU A C 1
ATOM 1588 O O . GLU A 1 194 ? 10.635 -7.129 16.435 1.00 92.75 194 GLU A O 1
ATOM 1593 N N . ASN A 1 195 ? 10.609 -7.242 14.193 1.00 93.56 195 ASN A N 1
ATOM 1594 C CA . ASN A 1 195 ? 9.670 -6.146 13.945 1.00 93.56 195 ASN A CA 1
ATOM 1595 C C . ASN A 1 195 ? 8.219 -6.627 13.764 1.00 93.56 195 ASN A C 1
ATOM 1597 O O . ASN A 1 195 ? 7.307 -5.805 13.722 1.00 93.56 195 ASN A O 1
ATOM 1601 N N . TYR A 1 196 ? 7.954 -7.942 13.744 1.00 96.25 196 TYR A N 1
ATOM 1602 C CA . TYR A 1 196 ? 6.590 -8.480 13.584 1.00 96.25 196 TYR A CA 1
ATOM 1603 C C . TYR A 1 196 ? 5.633 -8.014 14.689 1.00 96.25 196 TYR A C 1
ATOM 1605 O O . TYR A 1 196 ? 4.423 -7.941 14.473 1.00 96.25 196 TYR A O 1
ATOM 1613 N N . PHE A 1 197 ? 6.154 -7.665 15.874 1.00 96.88 197 PHE A N 1
ATOM 1614 C CA . PHE A 1 197 ? 5.321 -7.112 16.944 1.00 96.88 197 PHE A CA 1
ATOM 1615 C C . PHE A 1 197 ? 4.620 -5.821 16.511 1.00 96.88 197 PHE A C 1
ATOM 1617 O O . PHE A 1 197 ? 3.529 -5.548 17.002 1.00 96.88 197 PHE A O 1
ATOM 1624 N N . PHE A 1 198 ? 5.217 -5.032 15.613 1.00 97.88 198 PHE A N 1
ATOM 1625 C CA . PHE A 1 198 ? 4.634 -3.771 15.175 1.00 97.88 198 PHE A CA 1
ATOM 1626 C C . PHE A 1 198 ? 3.343 -4.011 14.385 1.00 97.88 198 PHE A C 1
ATOM 1628 O O . PHE A 1 198 ? 2.313 -3.405 14.677 1.00 97.88 198 PHE A O 1
ATOM 1635 N N . TYR A 1 199 ? 3.345 -5.004 13.496 1.00 98.06 199 TYR A N 1
ATOM 1636 C CA . TYR A 1 199 ? 2.136 -5.448 12.805 1.00 98.06 199 TYR A CA 1
ATOM 1637 C C . TYR A 1 199 ? 1.061 -5.979 13.773 1.00 98.06 199 TYR A C 1
ATOM 1639 O O . TYR A 1 199 ? -0.122 -5.661 13.635 1.00 98.06 199 TYR A O 1
ATOM 1647 N N . GLU A 1 200 ? 1.449 -6.724 14.815 1.00 98.00 200 GLU A N 1
ATOM 1648 C CA . GLU A 1 200 ? 0.506 -7.170 15.854 1.00 98.00 200 GLU A CA 1
ATOM 1649 C C . GLU A 1 200 ? -0.073 -6.004 16.677 1.00 98.00 200 GLU A C 1
ATOM 1651 O O . GLU A 1 200 ? -1.243 -6.046 17.069 1.00 98.00 200 GLU A O 1
ATOM 1656 N N . ILE A 1 201 ? 0.694 -4.930 16.895 1.00 98.00 201 ILE A N 1
ATOM 1657 C CA . ILE A 1 201 ? 0.185 -3.691 17.500 1.00 98.00 201 ILE A CA 1
ATOM 1658 C C . ILE A 1 201 ? -0.874 -3.053 16.589 1.00 98.00 201 ILE A C 1
ATOM 1660 O O . ILE A 1 201 ? -1.953 -2.712 17.081 1.00 98.00 201 ILE A O 1
ATOM 1664 N N . CYS A 1 202 ? -0.625 -2.948 15.279 1.00 98.25 202 CYS A N 1
ATOM 1665 C CA . CYS A 1 202 ? -1.608 -2.439 14.313 1.00 98.25 202 CYS A CA 1
ATOM 1666 C C . CYS A 1 202 ? -2.897 -3.279 14.315 1.00 98.25 202 CYS A C 1
ATOM 1668 O O . CYS A 1 202 ? -3.998 -2.728 14.392 1.00 98.25 202 CYS A O 1
ATOM 1670 N N . LYS A 1 203 ? -2.783 -4.615 14.343 1.00 98.00 203 LYS A N 1
ATOM 1671 C CA . LYS A 1 203 ? -3.931 -5.530 14.480 1.00 98.00 203 LYS A CA 1
ATOM 1672 C C . LYS A 1 203 ? -4.706 -5.317 15.776 1.00 98.00 203 LYS A C 1
ATOM 1674 O O . LYS A 1 203 ? -5.934 -5.275 15.755 1.00 98.00 203 LYS A O 1
ATOM 1679 N N . SER A 1 204 ? -4.010 -5.166 16.898 1.00 97.94 204 SER A N 1
ATOM 1680 C CA . SER A 1 204 ? -4.636 -4.908 18.199 1.00 97.94 204 SER A CA 1
ATOM 1681 C C . SER A 1 204 ? -5.409 -3.582 18.208 1.00 97.94 204 SER A C 1
ATOM 1683 O O . SER A 1 204 ? -6.555 -3.521 18.665 1.00 97.94 204 SER A O 1
ATOM 1685 N N . ALA A 1 205 ? -4.821 -2.528 17.636 1.00 97.88 205 ALA A N 1
ATOM 1686 C CA . ALA A 1 205 ? -5.466 -1.227 17.488 1.00 97.88 205 ALA A CA 1
ATOM 1687 C C . ALA A 1 205 ? -6.701 -1.290 16.570 1.00 97.88 205 ALA A C 1
ATOM 1689 O O . ALA A 1 205 ? -7.753 -0.765 16.936 1.00 97.88 205 ALA A O 1
ATOM 1690 N N . TYR A 1 206 ? -6.615 -1.993 15.436 1.00 97.94 206 TYR A N 1
ATOM 1691 C CA . TYR A 1 206 ? -7.753 -2.261 14.550 1.00 97.94 206 TYR A CA 1
ATOM 1692 C C . TYR A 1 206 ? -8.902 -2.972 15.279 1.00 97.94 206 TYR A C 1
ATOM 1694 O O . TYR A 1 206 ? -10.042 -2.499 15.252 1.00 97.94 206 TYR A O 1
ATOM 1702 N N . SER A 1 207 ? -8.606 -4.069 15.984 1.00 97.12 207 SER A N 1
ATOM 1703 C CA . SER A 1 207 ? -9.608 -4.821 16.746 1.00 97.12 207 SER A CA 1
ATOM 1704 C C . SER A 1 207 ? -10.258 -3.964 17.827 1.00 97.12 207 SER A C 1
ATOM 1706 O O . SER A 1 207 ? -11.473 -4.012 18.007 1.00 97.12 207 SER A O 1
ATOM 1708 N N . THR A 1 208 ? -9.469 -3.126 18.503 1.00 96.75 208 THR A N 1
ATOM 1709 C CA . THR A 1 208 ? -9.970 -2.190 19.516 1.00 96.75 208 THR A CA 1
ATOM 1710 C C . THR A 1 208 ? -10.910 -1.152 18.903 1.00 96.75 208 THR A C 1
ATOM 1712 O O . THR A 1 208 ? -12.013 -0.956 19.407 1.00 96.75 208 THR A O 1
ATOM 1715 N N . HIS A 1 209 ? -10.514 -0.517 17.794 1.00 96.50 209 HIS A N 1
ATOM 1716 C CA . HIS A 1 209 ? -11.310 0.516 17.119 1.00 96.50 209 HIS A CA 1
ATOM 1717 C C . HIS A 1 209 ? -12.681 -0.001 16.666 1.00 96.50 209 HIS A C 1
ATOM 1719 O O . HIS A 1 209 ? -13.694 0.676 16.842 1.00 96.50 209 HIS A O 1
ATOM 1725 N N . PHE A 1 210 ? -12.736 -1.230 16.148 1.00 96.44 210 PHE A N 1
ATOM 1726 C CA . PHE A 1 210 ? -13.977 -1.842 15.668 1.00 96.44 210 PHE A CA 1
ATOM 1727 C C . PHE A 1 210 ? -14.676 -2.759 16.686 1.00 96.44 210 PHE A C 1
ATOM 1729 O O . PHE A 1 210 ? -15.679 -3.383 16.339 1.00 96.44 210 PHE A O 1
ATOM 1736 N N . ASN A 1 211 ? -14.206 -2.814 17.939 1.00 92.88 211 ASN A N 1
ATOM 1737 C CA . ASN A 1 211 ? -14.732 -3.682 19.005 1.00 92.88 211 ASN A CA 1
ATOM 1738 C C . ASN A 1 211 ? -14.840 -5.165 18.590 1.00 92.88 211 ASN A C 1
ATOM 1740 O O . ASN A 1 211 ? -15.855 -5.821 18.832 1.00 92.88 211 ASN A O 1
ATOM 1744 N N . ILE A 1 212 ? -13.801 -5.682 17.935 1.00 85.12 212 ILE A N 1
ATOM 1745 C CA . ILE A 1 212 ? -13.705 -7.081 17.510 1.00 85.12 212 ILE A CA 1
ATOM 1746 C C . ILE A 1 212 ? -13.077 -7.876 18.659 1.00 85.12 212 ILE A C 1
ATOM 1748 O O . ILE A 1 212 ? -11.934 -7.624 19.036 1.00 85.12 212 ILE A O 1
ATOM 1752 N N . THR A 1 213 ? -13.852 -8.800 19.227 1.00 66.19 213 THR A N 1
ATOM 1753 C CA . THR A 1 213 ? -13.441 -9.720 20.303 1.00 66.19 213 THR A CA 1
ATOM 1754 C C . THR A 1 213 ? -12.975 -11.058 19.767 1.00 66.19 213 THR A C 1
ATOM 1756 O O . THR A 1 213 ? -13.695 -11.586 18.888 1.00 66.19 213 THR A O 1
#